Protein AF-A0A7S1B388-F1 (afdb_monomer_lite)

Foldseek 3Di:
DVVVVVVVVVVVCVVVVPDDDDDDDDDDDDDDDDDDDDDDDDDDDDDDDDDDDDDDDDDDDDDDDDDDDDDDDDDDDDPDDPPPDDDDDDDDDDDDDDDDDDPPPPDPVVPPDPDPPPPAFAFQADPVLVVVCVVVAWDDAPRFKIWHQDPQLVCVQLVNDGPVCCVVPVDDSLLEIEMANHQEAQWLFPPQPCSPRGHYDPADRHDADDLLRRVVVSLVVQLVVLVVCPPPPRGDPVSSVVSNHRAEYENPRHHARLRRPCSQVNQVSCVVSNHAYEHEGCQQCLVSLLVHDDGQEYEHEDAALDDVLCCQGTVGNDPCRRVSNVSSVVSQVVDPHHYDHHYDDDPPRHPPCPVSNVVD

InterPro domains:
  IPR007197 Radical SAM [PF04055] (181-358)
  IPR007197 Radical SAM [PS51918] (169-360)
  IPR007197 Radical SAM [SFLDS00029] (119-360)
  IPR013785 Aldolase-type TIM barrel [G3DSA:3.20.20.70] (111-360)
  IPR034556 S-adenosyl-L-methionine-dependent tRNA 4-demethylwyosine synthase [PTHR13930] (71-360)
  IPR034556 S-adenosyl-L-methionine-dependent tRNA 4-demethylwyosine synthase [SFLDF00284] (119-360)
  IPR058240 Radical SAM superfamily [SSF102114] (181-359)

Sequence (360 aa):
FERWAKQLDWGIKKAWGMKRDKKQGAVPKADATENVPKSEGCACAEKKKDAVSDNVGCCQNDDDDDAGEGCPPPPEDDDDYPSDVDSGSDSEDEDEDESKADPDVADLEDLARPRPESSAPKEMIPPRQSVQLRKEGYRLIGSHSAVKLCRWTKHQLRGRGGCYKHTHYGITSYQCMEMTPSLACANKCVFCWRHHKNPVAKTWKWKTDPPAEIIQQSVDLHVNMIKETKGIPGIRPDRWKEAHTVRHCALSLVGEPIMYPRINELLTELHTRRISTFLVTNGQHPDAIADLVPVTQLYVSVDAPNEKDLEAVDRPLFDDAWDRLRRSLRLLRDRDQRTVARLTVVKGWNADDMPGYADL

Radius of gyration: 30.76 Å; chains: 1; bounding box: 102×66×74 Å

pLDDT: mean 75.91, std 28.8, range [23.88, 98.81]

Secondary structure (DSSP, 8-state):
-HHHHHHHHHHHHHHTTPPP-----PPP----------------------------------------PPPPPPPP--------------------------TT---TTGGGS------SPPPSS-HHHHHHHHHTT-EEETTTEEEE--HHHHHHHTTS---HHHHHH---GGGEEEEES---BSB--TT-TTTTTS-B-SS--S----HHHHHHHHHHHHHHHHHTTTT-TT--HHHHHHTTS--EEEE-SSS-GGGSTTHHHHHHHHHHTT-EEEEEE-S--HHHHHHPPP-SEEEEE---SSHHHHHHHH-BS-TTHHHHHHHHHHHHHT-SSEEEEE----TTTTSS-HHHHHH-

Structure (mmCIF, N/CA/C/O backbone):
data_AF-A0A7S1B388-F1
#
_entry.id   AF-A0A7S1B388-F1
#
loop_
_atom_site.group_PDB
_atom_site.id
_atom_site.type_symbol
_atom_site.label_atom_id
_atom_site.label_alt_id
_atom_site.label_comp_id
_atom_site.label_asym_id
_atom_site.label_entity_id
_atom_site.label_seq_id
_atom_site.pdbx_PDB_ins_code
_atom_site.Cartn_x
_atom_site.Cartn_y
_atom_site.Cartn_z
_atom_site.occupancy
_atom_site.B_iso_or_equiv
_atom_site.auth_seq_id
_atom_site.auth_comp_id
_atom_site.auth_asym_id
_atom_site.auth_atom_id
_atom_site.pdbx_PDB_model_num
ATOM 1 N N . PHE A 1 1 ? -14.207 -13.655 -22.672 1.00 44.19 1 PHE A N 1
ATOM 2 C CA . PHE A 1 1 ? -13.256 -12.725 -23.305 1.00 44.19 1 PHE A CA 1
ATOM 3 C C . PHE A 1 1 ? -13.964 -11.662 -24.149 1.00 44.19 1 PHE A C 1
ATOM 5 O O . PHE A 1 1 ? -13.986 -10.513 -23.732 1.00 44.19 1 PHE A O 1
ATOM 12 N N . GLU A 1 2 ? -14.675 -12.018 -25.228 1.00 35.53 2 GLU A N 1
ATOM 13 C CA . GLU A 1 2 ? -15.391 -11.029 -26.067 1.00 35.53 2 GLU A CA 1
ATOM 14 C C . GLU A 1 2 ? -16.355 -10.109 -25.306 1.00 35.53 2 GLU A C 1
ATOM 16 O O . GLU A 1 2 ? -16.497 -8.936 -25.631 1.00 35.53 2 GLU A O 1
ATOM 21 N N . ARG A 1 3 ? -17.031 -10.636 -24.281 1.00 34.16 3 ARG A N 1
ATOM 22 C CA . ARG A 1 3 ? -17.988 -9.874 -23.469 1.00 34.16 3 ARG A CA 1
ATOM 23 C C . ARG A 1 3 ? -17.310 -8.783 -22.624 1.00 34.16 3 ARG A C 1
ATOM 25 O O . ARG A 1 3 ? -17.892 -7.722 -22.441 1.00 34.16 3 ARG A O 1
ATOM 32 N N . TRP A 1 4 ? -16.076 -9.035 -22.184 1.00 46.38 4 TRP A N 1
ATOM 33 C CA . TRP A 1 4 ? -15.244 -8.090 -21.431 1.00 46.38 4 TRP A CA 1
ATOM 34 C C . TRP A 1 4 ? -14.663 -7.013 -22.350 1.00 46.38 4 TRP A C 1
ATOM 36 O O . TRP A 1 4 ? -14.803 -5.830 -22.060 1.00 46.38 4 TRP A O 1
ATOM 46 N N . ALA A 1 5 ? -14.130 -7.412 -23.509 1.00 48.06 5 ALA A N 1
ATOM 47 C CA . ALA A 1 5 ? -13.656 -6.479 -24.533 1.00 48.06 5 ALA A CA 1
ATOM 48 C C . ALA A 1 5 ? -14.777 -5.533 -25.007 1.00 48.06 5 ALA A C 1
ATOM 50 O O . ALA A 1 5 ? -14.571 -4.328 -25.114 1.00 48.06 5 ALA A O 1
ATOM 51 N N . LYS A 1 6 ? -15.999 -6.056 -25.192 1.00 46.81 6 LYS A N 1
ATOM 52 C CA . LYS A 1 6 ? -17.190 -5.262 -25.545 1.00 46.81 6 LYS A CA 1
ATOM 53 C C . LYS A 1 6 ? -17.615 -4.294 -24.430 1.00 46.81 6 LYS A C 1
ATOM 55 O O . LYS A 1 6 ? -18.095 -3.208 -24.736 1.00 46.81 6 LYS A O 1
ATOM 60 N N . GLN A 1 7 ? -17.441 -4.655 -23.155 1.00 49.69 7 GLN A N 1
ATOM 61 C CA . GLN A 1 7 ? -17.729 -3.761 -22.022 1.00 49.69 7 GLN A CA 1
ATOM 62 C C . GLN A 1 7 ? -16.679 -2.658 -21.858 1.00 49.69 7 GLN A C 1
ATOM 64 O O . GLN A 1 7 ? -17.053 -1.522 -21.572 1.00 49.69 7 GLN A O 1
ATOM 69 N N . LEU A 1 8 ? -15.398 -2.966 -22.083 1.00 52.44 8 LEU A N 1
ATOM 70 C CA . LEU A 1 8 ? -14.315 -1.980 -22.065 1.00 52.44 8 LEU A CA 1
ATOM 71 C C . LEU A 1 8 ? -14.464 -0.976 -23.217 1.00 52.44 8 LEU A C 1
ATOM 73 O O . LEU A 1 8 ? -14.469 0.229 -22.985 1.00 52.44 8 LEU A O 1
ATOM 77 N N . ASP A 1 9 ? -14.687 -1.472 -24.437 1.00 56.00 9 ASP A N 1
ATOM 78 C CA . ASP A 1 9 ? -14.921 -0.649 -25.629 1.00 56.00 9 ASP A CA 1
ATOM 79 C C . ASP A 1 9 ? -16.173 0.234 -25.476 1.00 56.00 9 ASP A C 1
ATOM 81 O O . ASP A 1 9 ? -16.158 1.418 -25.815 1.00 56.00 9 ASP A O 1
ATOM 85 N N . TRP A 1 10 ? -17.247 -0.301 -24.882 1.00 57.50 10 TRP A N 1
ATOM 86 C CA . TRP A 1 10 ? -18.443 0.480 -24.559 1.00 57.50 10 TRP A CA 1
ATOM 87 C C . TRP A 1 10 ? -18.173 1.564 -23.508 1.00 57.50 10 TRP A C 1
ATOM 89 O O . TRP A 1 10 ? -18.609 2.703 -23.683 1.00 57.50 10 TRP A O 1
ATOM 99 N N . GLY A 1 11 ? -17.437 1.236 -22.441 1.00 57.38 11 GLY A N 1
ATOM 100 C CA . GLY A 1 11 ? -17.058 2.192 -21.399 1.00 57.38 11 GLY A CA 1
ATOM 101 C C . GLY A 1 11 ? -16.213 3.344 -21.947 1.00 57.38 11 GLY A C 1
ATOM 102 O O . GLY A 1 11 ? -16.481 4.504 -21.635 1.00 57.38 11 GLY A O 1
ATOM 103 N N . ILE A 1 12 ? -15.265 3.035 -22.836 1.00 63.78 12 ILE A N 1
ATOM 104 C CA . ILE A 1 12 ? -14.405 4.017 -23.506 1.00 63.78 12 ILE A CA 1
ATOM 105 C C . ILE A 1 12 ? -15.229 4.891 -24.459 1.00 63.78 12 ILE A C 1
ATOM 107 O O . ILE A 1 12 ? -15.214 6.112 -24.340 1.00 63.78 12 ILE A O 1
ATOM 111 N N . LYS A 1 13 ? -16.034 4.309 -25.353 1.00 64.38 13 LYS A N 1
ATOM 112 C CA . LYS A 1 13 ? -16.846 5.094 -26.306 1.00 64.38 13 LYS A CA 1
ATOM 113 C C . LYS A 1 13 ? -17.841 6.025 -25.613 1.00 64.38 13 LYS A C 1
ATOM 115 O O . LYS A 1 13 ? -18.072 7.136 -26.088 1.00 64.38 13 LYS A O 1
ATOM 120 N N . LYS A 1 14 ? -18.392 5.597 -24.472 1.00 62.25 14 LYS A N 1
ATOM 121 C CA . LYS A 1 14 ? -19.306 6.404 -23.655 1.00 62.25 14 LYS A CA 1
ATOM 122 C C . LYS A 1 14 ? -18.585 7.546 -22.933 1.00 62.25 14 LYS A C 1
ATOM 124 O O . LYS A 1 14 ? -19.110 8.653 -22.913 1.00 62.25 14 LYS A O 1
ATOM 129 N N . ALA A 1 15 ? -17.389 7.304 -22.393 1.00 53.06 15 ALA A N 1
ATOM 130 C CA . ALA A 1 15 ? -16.583 8.335 -21.735 1.00 53.06 15 ALA A CA 1
ATOM 131 C C . ALA A 1 15 ? -16.064 9.413 -22.709 1.00 53.06 15 ALA A C 1
ATOM 133 O O . ALA A 1 15 ? -15.799 10.534 -22.290 1.00 53.06 15 ALA A O 1
ATOM 134 N N . TRP A 1 16 ? -15.960 9.093 -24.003 1.00 58.00 16 TRP A N 1
ATOM 135 C CA . TRP A 1 16 ? -15.422 9.988 -25.036 1.00 58.00 16 TRP A CA 1
ATOM 136 C C . TRP A 1 16 ? -16.487 10.542 -26.002 1.00 58.00 16 TRP A C 1
ATOM 138 O O . TRP A 1 16 ? -16.145 11.157 -27.009 1.00 58.00 16 TRP A O 1
ATOM 148 N N . GLY A 1 17 ? -17.781 10.336 -25.724 1.00 46.59 17 GLY A N 1
ATOM 149 C CA . GLY A 1 17 ? -18.881 10.929 -26.501 1.00 46.59 17 GLY A CA 1
ATOM 150 C C . GLY A 1 17 ? -18.980 10.471 -27.965 1.00 46.59 17 GLY A C 1
ATOM 151 O O . GLY A 1 17 ? -19.616 11.143 -28.778 1.00 46.59 17 GLY A O 1
ATOM 152 N N . MET A 1 18 ? -18.370 9.340 -28.332 1.00 48.97 18 MET A N 1
ATOM 153 C CA . MET A 1 18 ? -18.325 8.877 -29.723 1.00 48.97 18 MET A CA 1
ATOM 154 C C . MET A 1 18 ? -19.624 8.141 -30.095 1.00 48.97 18 MET A C 1
ATOM 156 O O . MET A 1 18 ? -19.954 7.098 -29.524 1.00 48.97 18 MET A O 1
ATOM 160 N N . LYS A 1 19 ? -20.381 8.675 -31.067 1.00 44.72 19 LYS A N 1
ATOM 161 C CA . LYS A 1 19 ? -21.580 8.017 -31.617 1.00 44.72 19 LYS A CA 1
ATOM 162 C C . LYS A 1 19 ? -21.193 6.833 -32.508 1.00 44.72 19 LYS A C 1
ATOM 164 O O . LYS A 1 19 ? -20.190 6.848 -33.209 1.00 44.72 19 LYS A O 1
ATOM 169 N N . ARG A 1 20 ? -22.018 5.790 -32.451 1.00 39.38 20 ARG A N 1
ATOM 170 C CA . ARG A 1 20 ? -21.809 4.496 -33.107 1.00 39.38 20 ARG A CA 1
ATOM 171 C C . ARG A 1 20 ? -22.118 4.594 -34.607 1.00 39.38 20 ARG A C 1
ATOM 173 O O . ARG A 1 20 ? -23.273 4.815 -34.962 1.00 39.38 20 ARG A O 1
ATOM 180 N N . ASP A 1 21 ? -21.130 4.358 -35.467 1.00 39.56 21 ASP A N 1
ATOM 181 C CA . ASP A 1 21 ? -21.362 4.185 -36.905 1.00 39.56 21 ASP A CA 1
ATOM 182 C C . ASP A 1 21 ? -22.137 2.884 -37.162 1.00 39.56 21 ASP A C 1
ATOM 184 O O . ASP A 1 21 ? -21.675 1.778 -36.871 1.00 39.56 21 ASP A O 1
ATOM 188 N N . LYS A 1 22 ? -23.358 3.010 -37.690 1.00 37.34 22 LYS A N 1
ATOM 189 C CA . LYS A 1 22 ? -24.134 1.890 -38.233 1.00 37.34 22 LYS A CA 1
ATOM 190 C C . LYS A 1 22 ? -23.867 1.807 -39.731 1.00 37.34 22 LYS A C 1
ATOM 192 O O . LYS A 1 22 ? -24.459 2.580 -40.479 1.00 37.34 22 LYS A O 1
ATOM 197 N N . LYS A 1 23 ? -23.064 0.837 -40.179 1.00 34.81 23 LYS A N 1
ATOM 198 C CA . LYS A 1 23 ? -23.205 0.227 -41.514 1.00 34.81 23 LYS A CA 1
ATOM 199 C C . LYS A 1 23 ? -22.420 -1.083 -41.638 1.00 34.81 23 LYS A C 1
ATOM 201 O O . LYS A 1 23 ? -21.365 -1.223 -41.037 1.00 34.81 23 LYS A O 1
ATOM 206 N N . GLN A 1 24 ? -22.951 -1.945 -42.514 1.00 31.08 24 GLN A N 1
ATOM 207 C CA . GLN A 1 24 ? -22.526 -3.297 -42.930 1.00 31.08 24 GLN A CA 1
ATOM 208 C C . GLN A 1 24 ? -23.102 -4.426 -42.055 1.00 31.08 24 GLN A C 1
ATOM 210 O O . GLN A 1 24 ? -22.930 -4.425 -40.846 1.00 31.08 24 GLN A O 1
ATOM 215 N N . GLY A 1 25 ? -23.826 -5.419 -42.569 1.00 28.70 25 GLY A N 1
ATOM 216 C CA . GLY A 1 25 ? -24.257 -5.736 -43.929 1.00 28.70 25 GLY A CA 1
ATOM 217 C C . GLY A 1 25 ? -25.252 -6.899 -43.837 1.00 28.70 25 GLY A C 1
ATOM 218 O O . GLY A 1 25 ? -25.024 -7.851 -43.093 1.00 28.70 25 GLY A O 1
ATOM 219 N N . ALA A 1 26 ? -26.389 -6.781 -44.521 1.00 30.05 26 ALA A N 1
ATOM 220 C CA . ALA A 1 26 ? -27.414 -7.816 -44.579 1.00 30.05 26 ALA A CA 1
ATOM 221 C C . ALA A 1 26 ? -27.030 -8.885 -45.617 1.00 30.05 26 ALA A C 1
ATOM 223 O O . ALA A 1 26 ? -26.606 -8.554 -46.723 1.00 30.05 26 ALA A O 1
ATOM 224 N N . VAL A 1 27 ? -27.199 -10.156 -45.256 1.00 28.39 27 VAL A N 1
ATOM 225 C CA . VAL A 1 27 ? -27.127 -11.315 -46.161 1.00 28.39 27 VAL A CA 1
ATOM 226 C C . VAL A 1 27 ? -28.500 -11.481 -46.828 1.00 28.39 27 VAL A C 1
ATOM 228 O O . VAL A 1 27 ? -29.493 -11.474 -46.097 1.00 28.39 27 VAL A O 1
ATOM 231 N N . PRO A 1 28 ? -28.620 -11.647 -48.160 1.00 29.97 28 PRO A N 1
ATOM 232 C CA . PRO A 1 28 ? -29.919 -11.863 -48.777 1.00 29.97 28 PRO A CA 1
ATOM 233 C C . PRO A 1 28 ? -30.283 -13.353 -48.748 1.00 29.97 28 PRO A C 1
ATOM 235 O O . PRO A 1 28 ? -29.478 -14.211 -49.113 1.00 29.97 28 PRO A O 1
ATOM 238 N N . LYS A 1 29 ? -31.523 -13.661 -48.361 1.00 28.31 29 LYS A N 1
ATOM 239 C CA . LYS A 1 29 ? -32.208 -14.894 -48.764 1.00 28.31 29 LYS A CA 1
ATOM 240 C C . LYS A 1 29 ? -33.360 -14.525 -49.690 1.00 28.31 29 LYS A C 1
ATOM 242 O O . LYS A 1 29 ? -34.118 -13.604 -49.397 1.00 28.31 29 LYS A O 1
ATOM 247 N N . ALA A 1 30 ? -33.431 -15.241 -50.805 1.00 27.89 30 ALA A N 1
ATOM 248 C CA . ALA A 1 30 ? -34.556 -15.257 -51.723 1.00 27.89 30 ALA A CA 1
ATOM 249 C C . ALA A 1 30 ? -35.797 -15.847 -51.034 1.00 27.89 30 ALA A C 1
ATOM 251 O O . ALA A 1 30 ? -35.661 -16.800 -50.272 1.00 27.89 30 ALA A O 1
ATOM 252 N N . ASP A 1 31 ? -36.978 -15.291 -51.295 1.00 27.73 31 ASP A N 1
ATOM 253 C CA . ASP A 1 31 ? -37.973 -15.979 -52.121 1.00 27.73 31 ASP A CA 1
ATOM 254 C C . ASP A 1 31 ? -39.152 -15.065 -52.480 1.00 27.73 31 ASP A C 1
ATOM 256 O O . ASP A 1 31 ? -39.413 -14.043 -51.846 1.00 27.73 31 ASP A O 1
ATOM 260 N N . ALA A 1 32 ? -39.787 -15.440 -53.585 1.00 27.58 32 ALA A N 1
ATOM 261 C CA . ALA A 1 32 ? -40.810 -14.735 -54.340 1.00 27.58 32 ALA A CA 1
ATOM 262 C C . ALA A 1 32 ? -42.139 -14.523 -53.593 1.00 27.58 32 ALA A C 1
ATOM 264 O O . ALA A 1 32 ? -42.561 -15.369 -52.810 1.00 27.58 32 ALA A O 1
ATOM 265 N N . THR A 1 33 ? -42.866 -13.452 -53.931 1.00 28.66 33 THR A N 1
ATOM 266 C CA . THR A 1 33 ? -44.198 -13.516 -54.578 1.00 28.66 33 THR A CA 1
ATOM 267 C C . THR A 1 33 ? -44.776 -12.118 -54.827 1.00 28.66 33 THR A C 1
ATOM 269 O O . THR A 1 33 ? -44.418 -11.136 -54.183 1.00 28.66 33 THR A O 1
ATOM 272 N N . GLU A 1 34 ? -45.597 -12.055 -55.871 1.00 27.70 34 GLU A N 1
ATOM 273 C CA . GLU A 1 34 ? -46.096 -10.885 -56.593 1.00 27.70 34 GLU A CA 1
ATOM 274 C C . GLU A 1 34 ? -47.236 -10.105 -55.898 1.00 27.70 34 GLU A C 1
ATOM 276 O O . GLU A 1 34 ? -47.873 -10.591 -54.968 1.00 27.70 34 GLU A O 1
ATOM 281 N N . ASN A 1 35 ? -47.551 -8.949 -56.514 1.00 28.09 35 ASN A N 1
ATOM 282 C CA . ASN A 1 35 ? -48.827 -8.201 -56.537 1.00 28.09 35 ASN A CA 1
ATOM 283 C C . ASN A 1 35 ? -49.071 -7.052 -55.525 1.00 28.09 35 ASN A C 1
ATOM 285 O O . ASN A 1 35 ? -49.755 -7.198 -54.522 1.00 28.09 35 ASN A O 1
ATOM 289 N N . VAL A 1 36 ? -48.524 -5.861 -55.826 1.00 29.06 36 VAL A N 1
ATOM 290 C CA . VAL A 1 36 ? -49.191 -4.689 -56.477 1.00 29.06 36 VAL A CA 1
ATOM 291 C C . VAL A 1 36 ? -50.735 -4.575 -56.316 1.00 29.06 36 VAL A C 1
ATOM 293 O O . VAL A 1 36 ? -51.421 -5.550 -56.604 1.00 29.06 36 VAL A O 1
ATOM 296 N N . PRO A 1 37 ? -51.345 -3.368 -56.171 1.00 45.31 37 PRO A N 1
ATOM 297 C CA . PRO A 1 37 ? -51.000 -2.175 -55.376 1.00 45.31 37 PRO A CA 1
ATOM 298 C C . PRO A 1 37 ? -52.295 -1.485 -54.822 1.00 45.31 37 PRO A C 1
ATOM 300 O O . PRO A 1 37 ? -53.347 -2.110 -54.744 1.00 45.31 37 PRO A O 1
ATOM 303 N N . LYS A 1 38 ? -52.234 -0.154 -54.628 1.00 27.33 38 LYS A N 1
ATOM 304 C CA . LYS A 1 38 ? -53.322 0.844 -54.455 1.00 27.33 38 LYS A CA 1
ATOM 305 C C . LYS A 1 38 ? -53.659 1.158 -52.994 1.00 27.33 38 LYS A C 1
ATOM 307 O O . LYS A 1 38 ? -53.778 0.262 -52.179 1.00 27.33 38 LYS A O 1
ATOM 312 N N . SER A 1 39 ? -53.842 2.410 -52.597 1.00 27.64 39 SER A N 1
ATOM 313 C CA . SER A 1 39 ? -53.855 3.687 -53.320 1.00 27.64 39 SER A CA 1
ATOM 314 C C . SER A 1 39 ? -54.007 4.802 -52.289 1.00 27.64 39 SER A C 1
ATOM 316 O O . SER A 1 39 ? -54.666 4.581 -51.282 1.00 27.64 39 SER A O 1
ATOM 318 N N . GLU A 1 40 ? -53.469 5.974 -52.642 1.00 29.50 40 GLU A N 1
ATOM 319 C CA . GLU A 1 40 ? -54.044 7.310 -52.393 1.00 29.50 40 GLU A CA 1
ATOM 320 C C . GLU A 1 40 ? -54.204 7.727 -50.922 1.00 29.50 40 GLU A C 1
ATOM 322 O O . GLU A 1 40 ? -54.911 7.118 -50.137 1.00 29.50 40 GLU A O 1
ATOM 327 N N . GLY A 1 41 ? -53.483 8.756 -50.474 1.00 26.11 41 GLY A N 1
ATOM 328 C CA . GLY A 1 41 ? -53.852 10.156 -50.739 1.00 26.11 41 GLY A CA 1
ATOM 329 C C . GLY A 1 41 ? -54.684 10.644 -49.538 1.00 26.11 41 GLY A C 1
ATOM 330 O O . GLY A 1 41 ? -55.423 9.878 -48.951 1.00 26.11 41 GLY A O 1
ATOM 331 N N . CYS A 1 42 ? -54.644 11.869 -49.043 1.00 23.88 42 CYS A N 1
ATOM 332 C CA . CYS A 1 42 ? -54.229 13.134 -49.599 1.00 23.88 42 CYS A CA 1
ATOM 333 C C . CYS A 1 42 ? -54.260 14.139 -48.429 1.00 23.88 42 CYS A C 1
ATOM 335 O O . CYS A 1 42 ? -55.259 14.238 -47.730 1.00 23.88 42 CYS A O 1
ATOM 337 N N . ALA A 1 43 ? -53.149 14.843 -48.240 1.00 25.80 43 ALA A N 1
ATOM 338 C CA . ALA A 1 43 ? -53.064 16.294 -48.081 1.00 25.80 43 ALA A CA 1
ATOM 339 C C . ALA A 1 43 ? -53.902 17.070 -47.032 1.00 25.80 43 ALA A C 1
ATOM 341 O O . ALA A 1 43 ? -55.120 17.168 -47.094 1.00 25.80 43 ALA A O 1
ATOM 342 N N . CYS A 1 44 ? -53.126 17.807 -46.225 1.00 25.50 44 CYS A N 1
ATOM 343 C CA . CYS A 1 44 ? -53.227 19.248 -45.944 1.00 25.50 44 CYS A CA 1
ATOM 344 C C . CYS A 1 44 ? -54.528 19.819 -45.354 1.00 25.50 44 CYS A C 1
ATOM 346 O O . CYS A 1 44 ? -55.531 19.929 -46.045 1.00 25.50 44 CYS A O 1
ATOM 348 N N . ALA A 1 45 ? -54.416 20.453 -44.181 1.00 27.64 45 ALA A N 1
ATOM 349 C CA . ALA A 1 45 ? -54.534 21.916 -44.093 1.00 27.64 45 ALA A CA 1
ATOM 350 C C . ALA A 1 45 ? -54.206 22.440 -42.686 1.00 27.64 45 ALA A C 1
ATOM 352 O O . ALA A 1 45 ? -54.626 21.904 -41.666 1.00 27.64 45 ALA A O 1
ATOM 353 N N . GLU A 1 46 ? -53.456 23.535 -42.681 1.00 27.89 46 GLU A N 1
ATOM 354 C CA . GLU A 1 46 ? -53.094 24.374 -41.546 1.00 27.89 46 GLU A CA 1
ATOM 355 C C . GLU A 1 46 ? -54.292 25.192 -41.026 1.00 27.89 46 GLU A C 1
ATOM 357 O O . GLU A 1 46 ? -55.130 25.621 -41.821 1.00 27.89 46 GLU A O 1
ATOM 362 N N . LYS A 1 47 ? -54.290 25.548 -39.729 1.00 27.81 47 LYS A N 1
ATOM 363 C CA . LYS A 1 47 ? -54.442 26.943 -39.252 1.00 27.81 47 LYS A CA 1
ATOM 364 C C . LYS A 1 47 ? -54.270 27.072 -37.731 1.00 27.81 47 LYS A C 1
ATOM 366 O O . LYS A 1 47 ? -54.779 26.280 -36.950 1.00 27.81 47 LYS A O 1
ATOM 371 N N . LYS A 1 48 ? -53.545 28.128 -37.349 1.00 26.70 48 LYS A N 1
ATOM 372 C CA . LYS A 1 48 ? -53.301 28.649 -35.991 1.00 26.70 48 LYS A CA 1
ATOM 373 C C . LYS A 1 48 ? -54.577 29.227 -35.350 1.00 26.70 48 LYS A C 1
ATOM 375 O O . LYS A 1 48 ? -55.304 29.909 -36.070 1.00 26.70 48 LYS A O 1
ATOM 380 N N . LYS A 1 49 ? -54.719 29.138 -34.014 1.00 25.48 49 LYS A N 1
ATOM 381 C CA . LYS A 1 49 ? -54.604 30.258 -33.035 1.00 25.48 49 LYS A CA 1
ATOM 382 C C . LYS A 1 49 ? -55.300 29.987 -31.677 1.00 25.48 49 LYS A C 1
ATOM 384 O O . LYS A 1 49 ? -56.381 29.423 -31.642 1.00 25.48 49 LYS A O 1
ATOM 389 N N . ASP A 1 50 ? -54.648 30.515 -30.634 1.00 25.70 50 ASP A N 1
ATOM 390 C CA . ASP A 1 50 ? -55.142 31.085 -29.361 1.00 25.70 50 ASP A CA 1
ATOM 391 C C . ASP A 1 50 ? -55.671 30.195 -28.201 1.00 25.70 50 ASP A C 1
ATOM 393 O O . ASP A 1 50 ? -56.784 29.694 -28.203 1.00 25.70 50 ASP A O 1
ATOM 397 N N . ALA A 1 51 ? -54.797 30.067 -27.190 1.00 27.30 51 ALA A N 1
ATOM 398 C CA . ALA A 1 51 ? -54.913 30.349 -25.745 1.00 27.30 51 ALA A CA 1
ATOM 399 C C . ALA A 1 51 ? -56.208 30.133 -24.905 1.00 27.30 51 ALA A C 1
ATOM 401 O O . ALA A 1 51 ? -57.292 30.584 -25.253 1.00 27.30 51 ALA A O 1
ATOM 402 N N . VAL A 1 52 ? -55.934 29.689 -23.659 1.00 28.77 52 VAL A N 1
ATOM 403 C CA . VAL A 1 52 ? -56.602 29.930 -22.347 1.00 28.77 52 VAL A CA 1
ATOM 404 C C . VAL A 1 52 ? -57.345 28.743 -21.685 1.00 28.77 52 VAL A C 1
ATOM 406 O O . VAL A 1 52 ? -58.433 28.360 -22.087 1.00 28.77 52 VAL A O 1
ATOM 409 N N . SER A 1 53 ? -56.668 28.233 -20.644 1.00 26.31 53 SER A N 1
ATOM 410 C CA . SER A 1 53 ? -57.052 27.804 -19.277 1.00 26.31 53 SER A CA 1
ATOM 411 C C . SER A 1 53 ? -58.211 26.838 -18.931 1.00 26.31 53 SER A C 1
ATOM 413 O O . SER A 1 53 ? -59.319 26.888 -19.447 1.00 26.31 53 SER A O 1
ATOM 415 N N . ASP A 1 54 ? -57.874 26.034 -17.908 1.00 27.27 54 ASP A N 1
ATOM 416 C CA . ASP A 1 54 ? -58.681 25.450 -16.821 1.00 27.27 54 ASP A CA 1
ATOM 417 C C . ASP A 1 54 ? -59.536 24.184 -17.042 1.00 27.27 54 ASP A C 1
ATOM 419 O O . ASP A 1 54 ? -60.728 24.210 -17.317 1.00 27.27 54 ASP A O 1
ATOM 423 N N . ASN A 1 55 ? -58.870 23.047 -16.801 1.00 25.59 55 ASN A N 1
ATOM 424 C CA . ASN A 1 55 ? -59.135 22.076 -15.723 1.00 25.59 55 ASN A CA 1
ATOM 425 C C . ASN A 1 55 ? -60.604 21.748 -15.357 1.00 25.59 55 ASN A C 1
ATOM 427 O O . ASN A 1 55 ? -61.251 22.550 -14.699 1.00 25.59 55 ASN A O 1
ATOM 431 N N . VAL A 1 56 ? -61.062 20.524 -15.668 1.00 28.80 56 VAL A N 1
ATOM 432 C CA . VAL A 1 56 ? -61.644 19.490 -14.763 1.00 28.80 56 VAL A CA 1
ATOM 433 C C . VAL A 1 56 ? -61.928 18.238 -15.618 1.00 28.80 56 VAL A C 1
ATOM 435 O O . VAL A 1 56 ? -62.497 18.336 -16.702 1.00 28.80 56 VAL A O 1
ATOM 438 N N . GLY A 1 57 ? -61.473 17.065 -15.161 1.00 24.20 57 GLY A N 1
ATOM 439 C CA . GLY A 1 57 ? -61.359 15.848 -15.976 1.00 24.20 57 GLY A CA 1
ATOM 440 C C . GLY A 1 57 ? -62.482 14.809 -15.888 1.00 24.20 57 GLY A C 1
ATOM 441 O O . GLY A 1 57 ? -63.505 15.017 -15.248 1.00 24.20 57 GLY A O 1
ATOM 442 N N . CYS A 1 58 ? -62.236 13.657 -16.519 1.00 26.95 58 CYS A N 1
ATOM 443 C CA . CYS A 1 58 ? -62.673 12.325 -16.085 1.00 26.95 58 CYS A CA 1
ATOM 444 C C . CYS A 1 58 ? -61.995 11.240 -16.936 1.00 26.95 58 CYS A C 1
ATOM 446 O O . CYS A 1 58 ? -61.865 11.369 -18.149 1.00 26.95 58 CYS A O 1
A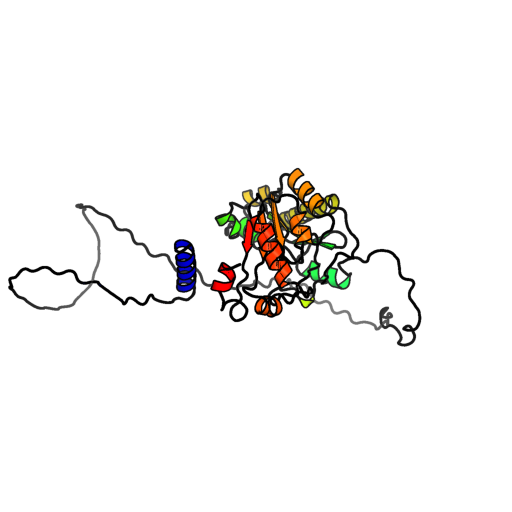TOM 448 N N . CYS A 1 59 ? -61.555 10.191 -16.250 1.00 24.61 59 CYS A N 1
ATOM 449 C CA . CYS A 1 59 ? -60.805 9.034 -16.725 1.00 24.61 59 CYS A CA 1
ATOM 450 C C . CYS A 1 59 ? -61.665 8.068 -17.552 1.00 24.61 59 CYS A C 1
ATOM 452 O O . CYS A 1 59 ? -62.775 7.774 -17.116 1.00 24.61 59 CYS A O 1
ATOM 454 N N . GLN A 1 60 ? -61.109 7.472 -18.616 1.00 28.14 60 GLN A N 1
ATOM 455 C CA . GLN A 1 60 ? -61.345 6.069 -18.997 1.00 28.14 60 GLN A CA 1
ATOM 456 C C . GLN A 1 60 ? -60.046 5.470 -19.566 1.00 28.14 60 GLN A C 1
ATOM 458 O O . GLN A 1 60 ? -59.330 6.136 -20.309 1.00 28.14 60 GLN A O 1
ATOM 463 N N . ASN A 1 61 ? -59.742 4.257 -19.104 1.00 28.64 61 ASN A N 1
ATOM 464 C CA . ASN A 1 61 ? -58.500 3.498 -19.271 1.00 28.64 61 ASN A CA 1
ATOM 465 C C . ASN A 1 61 ? -58.383 2.854 -20.660 1.00 28.64 61 ASN A C 1
ATOM 467 O O . ASN A 1 61 ? -59.412 2.548 -21.250 1.00 28.64 61 ASN A O 1
ATOM 471 N N . ASP A 1 62 ? -57.147 2.594 -21.097 1.00 27.83 62 ASP A N 1
ATOM 472 C CA . ASP A 1 62 ? -56.677 1.283 -21.581 1.00 27.83 62 ASP A CA 1
ATOM 473 C C . ASP A 1 62 ? -55.127 1.257 -21.538 1.00 27.83 62 ASP A C 1
ATOM 475 O O . ASP A 1 62 ? -54.477 2.301 -21.630 1.00 27.83 62 ASP A O 1
ATOM 479 N N . ASP A 1 63 ? -54.585 0.067 -21.282 1.00 28.31 63 ASP A N 1
ATOM 480 C CA . ASP A 1 63 ? -53.270 -0.266 -20.714 1.00 28.31 63 ASP A CA 1
ATOM 481 C C . ASP A 1 63 ? -52.033 -0.186 -21.657 1.00 28.31 63 ASP A C 1
ATOM 483 O O . ASP A 1 63 ? -52.155 -0.046 -22.873 1.00 28.31 63 ASP A O 1
ATOM 487 N N . ASP A 1 64 ? -50.855 -0.360 -21.024 1.00 29.56 64 ASP A N 1
ATOM 488 C CA . ASP A 1 64 ? -49.540 -0.837 -21.523 1.00 29.56 64 ASP A CA 1
ATOM 489 C C . ASP A 1 64 ? -48.359 0.165 -21.691 1.00 29.56 64 ASP A C 1
ATOM 491 O O . ASP A 1 64 ? -48.159 0.809 -22.719 1.00 29.56 64 ASP A O 1
ATOM 495 N N . ASP A 1 65 ? -47.539 0.222 -20.627 1.00 28.95 65 ASP A N 1
ATOM 496 C CA . ASP A 1 65 ? -46.063 0.113 -20.558 1.00 28.95 65 ASP A CA 1
ATOM 497 C C . ASP A 1 65 ? -45.150 0.738 -21.649 1.00 28.95 65 ASP A C 1
ATOM 499 O O . ASP A 1 65 ? -44.928 0.137 -22.696 1.00 28.95 65 ASP A O 1
ATOM 503 N N . ASP A 1 66 ? -44.450 1.842 -21.315 1.00 30.42 66 ASP A N 1
ATOM 504 C CA . ASP A 1 66 ? -42.971 1.978 -21.426 1.00 30.42 66 ASP A CA 1
ATOM 505 C C . ASP A 1 66 ? -42.485 3.291 -20.762 1.00 30.42 66 ASP A C 1
ATOM 507 O O . ASP A 1 66 ? -42.617 4.393 -21.302 1.00 30.42 66 ASP A O 1
ATOM 511 N N . ALA A 1 67 ? -41.926 3.188 -19.554 1.00 29.22 67 ALA A N 1
ATOM 512 C CA . ALA A 1 67 ? -41.346 4.307 -18.813 1.00 29.22 67 ALA A CA 1
ATOM 513 C C . ALA A 1 67 ? -39.850 4.454 -19.140 1.00 29.22 67 ALA A C 1
ATOM 515 O O . ALA A 1 67 ? -39.000 3.751 -18.592 1.00 29.22 67 ALA A O 1
ATOM 516 N N . GLY A 1 68 ? -39.522 5.414 -20.006 1.00 27.89 68 GLY A N 1
ATOM 517 C CA . GLY A 1 68 ? -38.155 5.839 -20.310 1.00 27.89 68 GLY A CA 1
ATOM 518 C C . GLY A 1 68 ? -37.861 7.253 -19.809 1.00 27.89 68 GLY A C 1
ATOM 519 O O . GLY A 1 68 ? -37.665 8.158 -20.617 1.00 27.89 68 GLY A O 1
ATOM 520 N N . GLU A 1 69 ? -37.827 7.471 -18.492 1.00 32.56 69 GLU A N 1
ATOM 521 C CA . GLU A 1 69 ? -37.370 8.749 -17.926 1.00 32.56 69 GLU A CA 1
ATOM 522 C C . GLU A 1 69 ? -35.838 8.855 -17.994 1.00 32.56 69 GLU A C 1
ATOM 524 O O . GLU A 1 69 ? -35.090 8.056 -17.425 1.00 32.56 69 GLU A O 1
ATOM 529 N N . GLY A 1 70 ? -35.365 9.851 -18.745 1.00 29.41 70 GLY A N 1
ATOM 530 C CA . GLY A 1 70 ? -33.951 10.152 -18.931 1.00 29.41 70 GLY A CA 1
ATOM 531 C C . GLY A 1 70 ? -33.278 10.636 -17.646 1.00 29.41 70 GLY A C 1
ATOM 532 O O . GLY A 1 70 ? -33.801 11.486 -16.930 1.00 29.41 70 GLY A O 1
ATOM 533 N N . CYS A 1 71 ? -32.076 10.119 -17.377 1.00 31.25 71 CYS A N 1
ATOM 534 C CA . CYS A 1 71 ? -31.219 10.614 -16.303 1.00 31.25 71 CYS A CA 1
ATOM 535 C C . CYS A 1 71 ? -30.897 12.109 -16.490 1.00 31.25 71 CYS A C 1
ATOM 537 O O . CYS A 1 71 ? -30.479 12.495 -17.587 1.00 31.25 71 CYS A O 1
ATOM 539 N N . PRO A 1 72 ? -30.978 12.933 -15.430 1.00 37.66 72 PRO A N 1
ATOM 540 C CA . PRO A 1 72 ? -30.422 14.278 -15.463 1.00 37.66 72 PRO A CA 1
ATOM 541 C C . PRO A 1 72 ? -28.882 14.231 -15.559 1.00 37.66 72 PRO A C 1
ATOM 543 O O . PRO A 1 72 ? -28.263 13.263 -15.098 1.00 37.66 72 PRO A O 1
ATOM 546 N N . PRO A 1 73 ? -28.252 15.249 -16.175 1.00 39.28 73 PRO A N 1
ATOM 547 C CA . PRO A 1 73 ? -26.799 15.330 -16.299 1.00 39.28 73 PRO A CA 1
ATOM 548 C C . PRO A 1 73 ? -26.113 15.432 -14.923 1.00 39.28 73 PRO A C 1
ATOM 550 O O . PRO A 1 73 ? -26.740 15.862 -13.951 1.00 39.28 73 PRO A O 1
ATOM 553 N N . PRO A 1 74 ? -24.833 15.023 -14.815 1.00 38.81 74 PRO A N 1
ATOM 554 C CA . PRO A 1 74 ? -24.072 15.170 -13.579 1.00 38.81 74 PRO A CA 1
ATOM 555 C C . PRO A 1 74 ? -23.929 16.658 -13.214 1.00 38.81 74 PRO A C 1
ATOM 557 O O . PRO A 1 74 ? -23.784 17.478 -14.122 1.00 38.81 74 PRO A O 1
ATOM 560 N N . PRO A 1 75 ? -23.968 17.015 -11.917 1.00 38.72 75 PRO A N 1
ATOM 561 C CA . PRO A 1 75 ? -23.725 18.386 -11.492 1.00 38.72 75 PRO A CA 1
ATOM 562 C C . PRO A 1 75 ? -22.292 18.797 -11.841 1.00 38.72 75 PRO A C 1
ATOM 564 O O . PRO A 1 75 ? -21.362 17.999 -11.706 1.00 38.72 75 PRO A O 1
ATOM 567 N N . GLU A 1 76 ? -22.161 20.033 -12.312 1.00 34.50 76 GLU A N 1
ATOM 568 C CA . GLU A 1 76 ? -20.896 20.695 -12.610 1.00 34.50 76 GLU A CA 1
ATOM 569 C C . GLU A 1 76 ? -20.048 20.804 -11.329 1.00 34.50 76 GLU A C 1
ATOM 571 O O . GLU A 1 76 ? -20.569 21.015 -10.230 1.00 34.50 76 GLU A O 1
ATOM 576 N N . ASP A 1 77 ? -18.741 20.569 -11.469 1.00 34.22 77 ASP A N 1
ATOM 577 C CA . ASP A 1 77 ? -17.756 20.702 -10.397 1.00 34.22 77 ASP A CA 1
ATOM 578 C C . ASP A 1 77 ? -17.571 22.194 -10.063 1.00 34.22 77 ASP A C 1
ATOM 580 O O . ASP A 1 77 ? -16.749 22.879 -10.669 1.00 34.22 77 ASP A O 1
ATOM 584 N N . ASP A 1 78 ? -18.326 22.694 -9.085 1.00 31.94 78 ASP A N 1
ATOM 585 C CA . ASP A 1 78 ? -18.018 23.960 -8.420 1.00 31.94 78 ASP A CA 1
ATOM 586 C C . ASP A 1 78 ? -16.902 23.724 -7.388 1.00 31.94 78 ASP A C 1
ATOM 588 O O . ASP A 1 78 ? -17.129 23.298 -6.248 1.00 31.94 78 ASP A O 1
ATOM 592 N N . ASP A 1 79 ? -15.666 23.990 -7.811 1.00 36.22 79 ASP A N 1
ATOM 593 C CA . ASP A 1 79 ? -14.517 24.206 -6.934 1.00 36.22 79 ASP A CA 1
ATOM 594 C C . ASP A 1 79 ? -14.700 25.532 -6.174 1.00 36.22 79 ASP A C 1
ATOM 596 O O . ASP A 1 79 ? -14.104 26.551 -6.517 1.00 36.22 79 ASP A O 1
ATOM 600 N N . ASP A 1 80 ? -15.526 25.522 -5.125 1.00 30.23 80 ASP A N 1
ATOM 601 C CA . ASP A 1 80 ? -15.639 26.648 -4.196 1.00 30.23 80 ASP A CA 1
ATOM 602 C C . ASP A 1 80 ? -14.871 26.338 -2.902 1.00 30.23 80 ASP A C 1
ATOM 604 O O . ASP A 1 80 ? -15.193 25.422 -2.133 1.00 30.23 80 ASP A O 1
ATOM 608 N N . TYR A 1 81 ? -13.781 27.074 -2.707 1.00 35.06 81 TYR A N 1
ATOM 609 C CA . TYR A 1 81 ? -12.884 27.008 -1.559 1.00 35.06 81 TYR A CA 1
ATOM 610 C C . TYR A 1 81 ? -13.246 28.189 -0.643 1.00 35.06 81 TYR A C 1
ATOM 612 O O . TYR A 1 81 ? -12.875 29.317 -0.966 1.00 35.06 81 TYR A O 1
ATOM 620 N N . PRO A 1 82 ? -13.910 28.003 0.514 1.00 34.44 82 PRO A N 1
ATOM 621 C CA . PRO A 1 82 ? -13.974 29.071 1.500 1.00 34.44 82 PRO A CA 1
ATOM 622 C C . PRO A 1 82 ? -12.589 29.199 2.135 1.00 34.44 82 PRO A C 1
ATOM 624 O O . PRO A 1 82 ? -12.137 28.331 2.888 1.00 34.44 82 PRO A O 1
ATOM 627 N N . SER A 1 83 ? -11.880 30.263 1.771 1.00 37.38 83 SER A N 1
ATOM 628 C CA . SER A 1 83 ? -10.682 30.725 2.458 1.00 37.38 83 SER A CA 1
ATOM 629 C C . SER A 1 83 ? -11.087 31.384 3.778 1.00 37.38 83 SER A C 1
ATOM 631 O O . SER A 1 83 ? -11.220 32.603 3.849 1.00 37.38 83 SER A O 1
ATOM 633 N N . ASP A 1 84 ? -11.273 30.587 4.826 1.00 33.34 84 ASP A N 1
ATOM 634 C CA . ASP A 1 84 ? -11.356 31.113 6.190 1.00 33.34 84 ASP A CA 1
ATOM 635 C C . ASP A 1 84 ? -9.933 31.423 6.678 1.00 33.34 84 ASP A C 1
ATOM 637 O O . ASP A 1 84 ? -9.264 30.610 7.321 1.00 33.34 84 ASP A O 1
ATOM 641 N N . VAL A 1 85 ? -9.443 32.603 6.290 1.00 34.66 85 VAL A N 1
ATOM 642 C CA . VAL A 1 85 ? -8.320 33.280 6.942 1.00 34.66 85 VAL A CA 1
ATOM 643 C C . VAL A 1 85 ? -8.885 34.064 8.122 1.00 34.66 85 VAL A C 1
ATOM 645 O O . VAL A 1 85 ? -9.564 35.073 7.950 1.00 34.66 85 VAL A O 1
ATOM 648 N N . ASP A 1 86 ? -8.647 33.560 9.328 1.00 29.94 86 ASP A N 1
ATOM 649 C CA . ASP A 1 86 ? -8.930 34.296 10.556 1.00 29.94 86 ASP A CA 1
ATOM 650 C C . ASP A 1 86 ? -7.937 35.461 10.669 1.00 29.94 86 ASP A C 1
ATOM 652 O O . ASP A 1 86 ? -6.718 35.271 10.699 1.00 29.94 86 ASP A O 1
ATOM 656 N N . SER A 1 87 ? -8.487 36.672 10.643 1.00 35.59 87 SER A N 1
ATOM 657 C CA . SER A 1 87 ? -7.774 37.941 10.679 1.00 35.59 87 SER A CA 1
ATOM 658 C C . SER A 1 87 ? -7.629 38.370 12.137 1.00 35.59 87 SER A C 1
ATOM 660 O O . SER A 1 87 ? -8.523 39.000 12.700 1.00 35.59 87 SER A O 1
ATOM 662 N N . GLY A 1 88 ? -6.499 38.026 12.753 1.00 29.73 88 GLY A N 1
ATOM 663 C CA . GLY A 1 88 ? -6.121 38.461 14.096 1.00 29.73 88 GLY A CA 1
ATOM 664 C C . GLY A 1 88 ? -5.021 39.523 14.062 1.00 29.73 88 GLY A C 1
ATOM 665 O O . GLY A 1 88 ? -3.858 39.168 13.948 1.00 29.73 88 GLY A O 1
ATOM 666 N N . SER A 1 89 ? -5.444 40.789 14.150 1.00 30.50 89 SER A N 1
ATOM 667 C CA . SER A 1 89 ? -4.759 42.004 14.639 1.00 30.50 89 SER A CA 1
ATOM 668 C C . SER A 1 89 ? -3.229 42.114 14.532 1.00 30.50 89 SER A C 1
ATOM 670 O O . SER A 1 89 ? -2.498 41.484 15.292 1.00 30.50 89 SER A O 1
ATOM 672 N N . ASP A 1 90 ? -2.789 43.070 13.707 1.00 31.09 90 ASP A N 1
ATOM 673 C CA . ASP A 1 90 ? -1.493 43.750 13.805 1.00 31.09 90 ASP A CA 1
ATOM 674 C C . ASP A 1 90 ? -1.288 44.356 15.202 1.00 31.09 90 ASP A C 1
ATOM 676 O O . ASP A 1 90 ? -2.158 45.057 15.730 1.00 31.09 90 ASP A O 1
ATOM 680 N N . SER A 1 91 ? -0.104 44.126 15.759 1.00 31.36 91 SER A N 1
ATOM 681 C CA . SER A 1 91 ? 0.559 45.042 16.682 1.00 31.36 91 SER A CA 1
ATOM 682 C C . SER A 1 91 ? 2.019 45.118 16.248 1.00 31.36 91 SER A C 1
ATOM 684 O O . SER A 1 91 ? 2.738 44.120 16.305 1.00 31.36 91 SER A O 1
ATOM 686 N N . GLU A 1 92 ? 2.390 46.289 15.740 1.00 34.09 92 GLU A N 1
ATOM 687 C CA . GLU A 1 92 ? 3.746 46.695 15.390 1.00 34.09 92 GLU A CA 1
ATOM 688 C C . GLU A 1 92 ? 4.630 46.642 16.641 1.00 34.09 92 GLU A C 1
ATOM 690 O O . GLU A 1 92 ? 4.295 47.277 17.635 1.00 34.09 92 GLU A O 1
ATOM 695 N N . ASP A 1 93 ? 5.745 45.918 16.574 1.00 29.59 93 ASP A N 1
ATOM 696 C CA . ASP A 1 93 ? 6.905 46.134 17.439 1.00 29.59 93 ASP A CA 1
ATOM 697 C C . ASP A 1 93 ? 8.157 45.963 16.561 1.00 29.59 93 ASP A C 1
ATOM 699 O O . ASP A 1 93 ? 8.518 44.861 16.135 1.00 29.59 93 ASP A O 1
ATOM 703 N N . GLU A 1 94 ? 8.763 47.100 16.221 1.00 34.06 94 GLU A N 1
ATOM 704 C CA . GLU A 1 94 ? 10.158 47.200 15.800 1.00 34.06 94 GLU A CA 1
ATOM 705 C C . GLU A 1 94 ? 11.032 46.815 17.004 1.00 34.06 94 GLU A C 1
ATOM 707 O O . GLU A 1 94 ? 10.741 47.257 18.111 1.00 34.06 94 GLU A O 1
ATOM 712 N N . ASP A 1 95 ? 12.047 45.961 16.817 1.00 29.67 95 ASP A N 1
ATOM 713 C CA . ASP A 1 95 ? 13.425 46.240 17.255 1.00 29.67 95 ASP A CA 1
ATOM 714 C C . ASP A 1 95 ? 14.365 45.014 17.214 1.00 29.67 95 ASP A C 1
ATOM 716 O O . ASP A 1 95 ? 14.074 43.914 17.682 1.00 29.67 95 ASP A O 1
ATOM 720 N N . GLU A 1 96 ? 15.544 45.322 16.676 1.00 29.69 96 GLU A N 1
ATOM 721 C CA . GLU A 1 96 ? 16.884 44.853 17.036 1.00 29.69 96 GLU A CA 1
ATOM 722 C C . GLU A 1 96 ? 17.449 43.505 16.532 1.00 29.69 96 GLU A C 1
ATOM 724 O O . GLU A 1 96 ? 17.045 42.384 16.837 1.00 29.69 96 GLU A O 1
ATOM 729 N N . ASP A 1 97 ? 18.508 43.717 15.751 1.00 36.59 97 ASP A N 1
ATOM 730 C CA . ASP A 1 97 ? 19.472 42.831 15.127 1.00 36.59 97 ASP A CA 1
ATOM 731 C C . ASP A 1 97 ? 20.316 42.097 16.191 1.00 36.59 97 ASP A C 1
ATOM 733 O O . ASP A 1 97 ? 21.194 42.679 16.826 1.00 36.59 97 ASP A O 1
ATOM 737 N N . GLU A 1 98 ? 20.081 40.795 16.379 1.00 31.70 98 GLU A N 1
ATOM 738 C CA . GLU A 1 98 ? 21.040 39.898 17.032 1.00 31.70 98 GLU A CA 1
ATOM 739 C C . GLU A 1 98 ? 21.342 38.698 16.129 1.00 31.70 98 GLU A C 1
ATOM 741 O O . GLU A 1 98 ? 20.606 37.710 16.049 1.00 31.70 98 GLU A O 1
ATOM 746 N N . SER A 1 99 ? 22.505 38.769 15.484 1.00 38.94 99 SER A N 1
ATOM 747 C CA . SER A 1 99 ? 23.193 37.658 14.837 1.00 38.94 99 SER A CA 1
ATOM 748 C C . SER A 1 99 ? 23.257 36.422 15.748 1.00 38.94 99 SER A C 1
ATOM 750 O O . SER A 1 99 ? 24.049 36.372 16.693 1.00 38.94 99 SER A O 1
ATOM 752 N N . LYS A 1 100 ? 22.477 35.383 15.430 1.00 31.50 100 LYS A N 1
ATOM 753 C CA . LYS A 1 100 ? 22.669 34.031 15.971 1.00 31.50 100 LYS A CA 1
ATOM 754 C C . LYS A 1 100 ? 23.047 33.077 14.849 1.00 31.50 100 LYS A C 1
ATOM 756 O O . LYS A 1 100 ? 22.335 32.926 13.864 1.00 31.50 100 LYS A O 1
ATOM 761 N N . ALA A 1 101 ? 24.226 32.494 15.034 1.00 31.75 101 ALA A N 1
ATOM 762 C CA . ALA A 1 101 ? 24.947 31.654 14.100 1.00 31.75 101 ALA A CA 1
ATOM 763 C C . ALA A 1 101 ? 24.102 30.504 13.531 1.00 31.75 101 ALA A C 1
ATOM 765 O O . ALA A 1 101 ? 23.476 29.733 14.259 1.00 31.75 101 ALA A O 1
ATOM 766 N N . ASP A 1 102 ? 24.162 30.399 12.211 1.00 31.47 102 ASP A N 1
ATOM 767 C CA . ASP A 1 102 ? 23.667 29.312 11.381 1.00 31.47 102 ASP A CA 1
ATOM 768 C C . ASP A 1 102 ? 24.531 28.052 11.619 1.00 31.47 102 ASP A C 1
ATOM 770 O O . ASP A 1 102 ? 25.743 28.110 11.401 1.00 31.47 102 ASP A O 1
ATOM 774 N N . PRO A 1 103 ? 23.993 26.914 12.099 1.00 43.72 103 PRO A N 1
ATOM 775 C CA . PRO A 1 103 ? 24.814 25.739 12.384 1.00 43.72 103 PRO A CA 1
ATOM 776 C C . PRO A 1 103 ? 25.044 24.828 11.162 1.00 43.72 103 PRO A C 1
ATOM 778 O O . PRO A 1 103 ? 25.474 23.692 11.353 1.00 43.72 103 PRO A O 1
ATOM 781 N N . ASP A 1 104 ? 24.757 25.264 9.926 1.00 39.94 104 ASP A N 1
ATOM 782 C CA . ASP A 1 104 ? 24.866 24.388 8.739 1.00 39.94 104 ASP A CA 1
ATOM 783 C C . ASP A 1 104 ? 25.468 25.048 7.480 1.00 39.94 104 ASP A C 1
ATOM 785 O O . ASP A 1 104 ? 25.258 24.575 6.362 1.00 39.94 104 ASP A O 1
ATOM 789 N N . VAL A 1 105 ? 26.285 26.095 7.640 1.00 42.69 105 VAL A N 1
ATOM 790 C CA . VAL A 1 105 ? 27.310 26.434 6.638 1.00 42.69 105 VAL A CA 1
ATOM 791 C C . VAL A 1 105 ? 28.595 25.702 7.004 1.00 42.69 105 VAL A C 1
ATOM 793 O O . VAL A 1 105 ? 29.417 26.178 7.782 1.00 42.69 105 VAL A O 1
ATOM 796 N N . ALA A 1 106 ? 28.737 24.489 6.472 1.00 40.38 106 ALA A N 1
ATOM 797 C CA . ALA A 1 106 ? 29.986 23.750 6.543 1.00 40.38 106 ALA A CA 1
ATOM 798 C C . ALA A 1 106 ? 31.083 24.548 5.823 1.00 40.38 106 ALA A C 1
ATOM 800 O O . ALA A 1 106 ? 31.015 24.758 4.610 1.00 40.38 106 ALA A O 1
ATOM 801 N N . ASP A 1 107 ? 32.069 24.991 6.599 1.00 37.47 107 ASP A N 1
ATOM 802 C CA . ASP A 1 107 ? 33.314 25.574 6.119 1.00 37.47 107 ASP A CA 1
ATOM 803 C C . ASP A 1 107 ? 33.979 24.615 5.118 1.00 37.47 107 ASP A C 1
ATOM 805 O O . ASP A 1 107 ? 34.040 23.398 5.338 1.00 37.47 107 ASP A O 1
ATOM 809 N N . LEU A 1 108 ? 34.450 25.155 3.992 1.00 49.94 108 LEU A N 1
ATOM 810 C CA . LEU A 1 108 ? 34.991 24.384 2.868 1.00 49.94 108 LEU A CA 1
ATOM 811 C C . LEU A 1 108 ? 36.266 23.602 3.258 1.00 49.94 108 LEU A C 1
ATOM 813 O O . LEU A 1 108 ? 36.703 22.725 2.512 1.00 49.94 108 LEU A O 1
ATOM 817 N N . GLU A 1 109 ? 36.838 23.889 4.432 1.00 45.09 109 GLU A N 1
ATOM 818 C CA . GLU A 1 109 ? 38.004 23.213 5.008 1.00 45.09 109 GLU A CA 1
ATOM 819 C C . GLU A 1 109 ? 37.670 21.939 5.817 1.00 45.09 109 GLU A C 1
ATOM 821 O O . GLU A 1 109 ? 38.571 21.151 6.116 1.00 45.09 109 GLU A O 1
ATOM 826 N N . ASP A 1 110 ? 36.394 21.653 6.112 1.00 42.75 110 ASP A N 1
ATOM 827 C CA . ASP A 1 110 ? 35.995 20.503 6.951 1.00 42.75 110 ASP A CA 1
ATOM 828 C C . ASP A 1 110 ? 35.664 19.221 6.146 1.00 42.75 110 ASP A C 1
ATOM 830 O O . ASP A 1 110 ? 35.285 18.181 6.692 1.00 42.75 110 ASP A O 1
ATOM 834 N N . LEU A 1 111 ? 35.875 19.254 4.822 1.00 50.16 111 LEU A N 1
ATOM 835 C CA . LEU A 1 111 ? 35.714 18.113 3.905 1.00 50.16 111 LEU A CA 1
ATOM 836 C C . LEU A 1 111 ? 36.831 17.054 4.018 1.00 50.16 111 LEU A C 1
ATOM 838 O O . LEU A 1 111 ? 36.741 16.000 3.388 1.00 50.16 111 LEU A O 1
ATOM 842 N N . ALA A 1 112 ? 37.871 17.302 4.820 1.00 44.00 112 ALA A N 1
ATOM 843 C CA . ALA A 1 112 ? 39.033 16.417 4.954 1.00 44.00 112 ALA A CA 1
ATOM 844 C C . ALA A 1 112 ? 39.019 15.517 6.207 1.00 44.00 112 ALA A C 1
ATOM 846 O O . ALA A 1 112 ? 39.987 14.793 6.449 1.00 44.00 112 ALA A O 1
ATOM 847 N N . ARG A 1 113 ? 37.948 15.522 7.015 1.00 41.19 113 ARG A N 1
ATOM 848 C CA . ARG A 1 113 ? 37.856 14.675 8.218 1.00 41.19 113 ARG A CA 1
ATOM 849 C C . ARG A 1 113 ? 36.862 13.527 8.006 1.00 41.19 113 ARG A C 1
ATOM 851 O O . ARG A 1 113 ? 35.670 13.790 7.839 1.00 41.19 113 ARG A O 1
ATOM 858 N N . PRO A 1 114 ? 37.293 12.250 8.043 1.00 40.28 114 PRO A N 1
ATOM 859 C CA . PRO A 1 114 ? 36.356 11.136 8.020 1.00 40.28 114 PRO A CA 1
ATOM 860 C C . PRO A 1 114 ? 35.503 11.197 9.291 1.00 40.28 114 PRO A C 1
ATOM 862 O O . PRO A 1 114 ? 36.004 11.019 10.403 1.00 40.28 114 PRO A O 1
ATOM 865 N N . ARG A 1 115 ? 34.205 11.493 9.138 1.00 47.56 115 ARG A N 1
ATOM 866 C CA . ARG A 1 115 ? 33.244 11.382 10.242 1.00 47.56 115 ARG A CA 1
ATOM 867 C C . ARG A 1 115 ? 33.208 9.914 10.680 1.00 47.56 115 ARG A C 1
ATOM 869 O O . ARG A 1 115 ? 33.129 9.051 9.805 1.00 47.56 115 ARG A O 1
ATOM 876 N N . PRO A 1 116 ? 33.253 9.610 11.989 1.00 43.91 116 PRO A N 1
ATOM 877 C CA . PRO A 1 116 ? 33.121 8.236 12.447 1.00 43.91 116 PRO A CA 1
ATOM 878 C C . PRO A 1 116 ? 31.772 7.705 11.961 1.00 43.91 116 PRO A C 1
ATOM 880 O O . PRO A 1 116 ? 30.722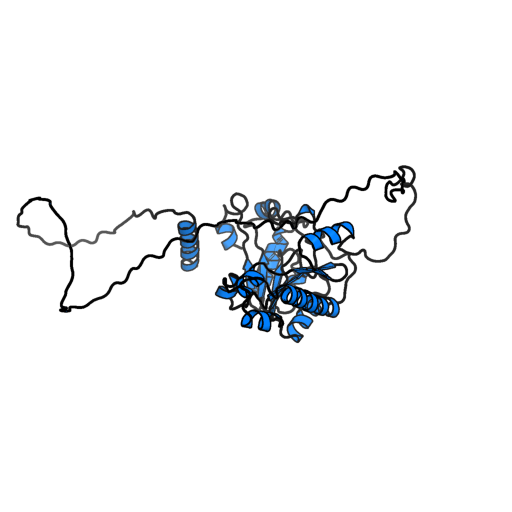 8.265 12.284 1.00 43.91 116 PRO A O 1
ATOM 883 N N . GLU A 1 117 ? 31.803 6.668 11.126 1.00 47.78 117 GLU A N 1
ATOM 884 C CA . GLU A 1 117 ? 30.595 6.011 10.649 1.00 47.78 117 GLU A CA 1
ATOM 885 C C . GLU A 1 117 ? 29.872 5.412 11.855 1.00 47.78 117 GLU A C 1
ATOM 887 O O . GLU A 1 117 ? 30.275 4.392 12.412 1.00 47.78 117 GLU A O 1
ATOM 892 N N . SER A 1 118 ? 28.803 6.070 12.303 1.00 55.03 118 SER A N 1
ATOM 893 C CA . SER A 1 118 ? 27.894 5.473 13.270 1.00 55.03 118 SER A CA 1
ATOM 894 C C . SER A 1 118 ? 27.308 4.214 12.630 1.00 55.03 118 SER A C 1
ATOM 896 O O . SER A 1 118 ? 26.565 4.308 11.653 1.00 55.03 118 SER A O 1
ATOM 898 N N . SER A 1 119 ? 27.630 3.045 13.177 1.00 65.81 119 SER A N 1
ATOM 899 C CA . SER A 1 119 ? 27.259 1.718 12.663 1.00 65.81 119 SER A CA 1
ATOM 900 C C . SER A 1 119 ? 25.755 1.399 12.705 1.00 65.81 119 SER A C 1
ATOM 902 O O . SER A 1 119 ? 25.344 0.300 12.332 1.00 65.81 119 SER A O 1
ATOM 904 N N . ALA A 1 120 ? 24.914 2.333 13.158 1.00 75.25 120 ALA A N 1
ATOM 905 C CA . ALA A 1 120 ? 23.472 2.153 13.246 1.00 75.25 120 ALA A CA 1
ATOM 906 C C . ALA A 1 120 ? 22.767 2.498 11.914 1.00 75.25 120 ALA A C 1
ATOM 908 O O . ALA A 1 120 ? 23.090 3.516 11.291 1.00 75.25 120 ALA A O 1
ATOM 909 N N . PRO A 1 121 ? 21.764 1.705 11.484 1.00 83.50 121 PRO A N 1
ATOM 910 C CA . PRO A 1 121 ? 20.938 2.033 10.326 1.00 83.50 121 PRO A CA 1
ATOM 911 C C . PRO A 1 121 ? 20.261 3.400 10.480 1.00 83.50 121 PRO A C 1
ATOM 913 O O . PRO A 1 121 ? 19.686 3.708 11.525 1.00 83.50 121 PRO A O 1
ATOM 916 N N . LYS A 1 122 ? 20.298 4.212 9.419 1.00 91.81 122 LYS A N 1
ATOM 917 C CA . LYS A 1 122 ? 19.668 5.541 9.394 1.00 91.81 122 LYS A CA 1
ATOM 918 C C . LYS A 1 122 ? 18.140 5.420 9.348 1.00 91.81 122 LYS A C 1
ATOM 920 O O . LYS A 1 122 ? 17.598 4.456 8.806 1.00 91.81 122 LYS A O 1
ATOM 925 N N . GLU A 1 123 ? 17.440 6.421 9.872 1.00 94.50 123 GLU A N 1
ATOM 926 C CA . GLU A 1 123 ? 15.984 6.538 9.721 1.00 94.50 123 GLU A CA 1
ATOM 927 C C . GLU A 1 123 ? 15.600 6.831 8.260 1.00 94.50 123 GLU A C 1
ATOM 929 O O . GLU A 1 123 ? 16.387 7.404 7.501 1.00 94.50 123 GLU A O 1
ATOM 934 N N . MET A 1 124 ? 14.400 6.417 7.842 1.00 94.50 124 MET A N 1
ATOM 935 C CA . MET A 1 124 ? 13.938 6.599 6.459 1.00 94.50 124 MET A CA 1
ATOM 936 C C . MET A 1 124 ? 13.500 8.033 6.173 1.00 94.50 124 MET A C 1
ATOM 938 O O . MET A 1 124 ? 13.630 8.488 5.037 1.00 94.50 124 MET A O 1
ATOM 942 N N . ILE A 1 125 ? 12.991 8.733 7.189 1.00 91.56 125 ILE A N 1
ATOM 943 C CA . ILE A 1 125 ? 12.401 10.064 7.056 1.00 91.56 125 ILE A CA 1
ATOM 944 C C . ILE A 1 125 ? 13.278 11.089 7.791 1.00 91.56 125 ILE A C 1
ATOM 946 O O . ILE A 1 125 ? 13.211 11.179 9.015 1.00 91.56 125 ILE A O 1
ATOM 950 N N . PRO A 1 126 ? 14.078 11.909 7.085 1.00 90.12 126 PRO A N 1
ATOM 951 C CA . PRO A 1 126 ? 14.854 12.972 7.714 1.00 90.12 126 PRO A CA 1
ATOM 952 C C . PRO A 1 126 ? 13.963 14.064 8.338 1.00 90.12 126 PRO A C 1
ATOM 954 O O . PRO A 1 126 ? 12.848 14.299 7.854 1.00 90.12 126 PRO A O 1
ATOM 957 N N . PRO A 1 127 ? 14.464 14.837 9.324 1.00 90.00 127 PRO A N 1
ATOM 958 C CA . PRO A 1 127 ? 13.683 15.872 10.007 1.00 90.00 127 PRO A CA 1
ATOM 959 C C . PRO A 1 127 ? 13.021 16.888 9.065 1.00 90.00 127 PRO A C 1
ATOM 961 O O . PRO A 1 127 ? 11.822 17.139 9.187 1.00 90.00 127 PRO A O 1
ATOM 964 N N . ARG A 1 128 ? 13.749 17.405 8.061 1.00 89.06 128 ARG A N 1
ATOM 965 C CA . ARG A 1 128 ? 13.201 18.349 7.063 1.00 89.06 128 ARG A CA 1
ATOM 966 C C . ARG A 1 128 ? 12.025 17.745 6.279 1.00 89.06 128 ARG A C 1
ATOM 968 O O . ARG A 1 128 ? 10.999 18.399 6.103 1.00 89.06 128 ARG A O 1
ATOM 975 N N . GLN A 1 129 ? 12.137 16.481 5.865 1.00 89.44 129 GLN A N 1
ATOM 976 C CA . GLN A 1 129 ? 11.067 15.775 5.151 1.00 89.44 129 GLN A CA 1
ATOM 977 C C . GLN A 1 129 ? 9.857 15.525 6.064 1.00 89.44 129 GLN A C 1
ATOM 979 O O . GLN A 1 129 ? 8.711 15.656 5.632 1.00 89.44 129 GLN A O 1
ATOM 984 N N . SER A 1 130 ? 10.100 15.222 7.343 1.00 91.88 130 SER A N 1
ATOM 985 C CA . SER A 1 130 ? 9.041 14.940 8.315 1.00 91.88 130 SER A CA 1
ATOM 986 C C . SER A 1 130 ? 8.059 16.110 8.481 1.00 91.88 130 SER A C 1
ATOM 988 O O . SER A 1 130 ? 6.845 15.901 8.524 1.00 91.88 130 SER A O 1
ATOM 990 N N . VAL A 1 131 ? 8.566 17.349 8.485 1.00 93.44 131 VAL A N 1
ATOM 991 C CA . VAL A 1 131 ? 7.756 18.573 8.587 1.00 93.44 131 VAL A CA 1
ATOM 992 C C . VAL A 1 131 ? 6.835 18.713 7.377 1.00 93.44 131 VAL A C 1
ATOM 994 O O . VAL A 1 131 ? 5.646 18.993 7.529 1.00 93.44 131 VAL A O 1
ATOM 997 N N . GLN A 1 132 ? 7.355 18.471 6.173 1.00 91.56 132 GLN A N 1
ATOM 998 C CA . GLN A 1 132 ? 6.570 18.567 4.944 1.00 91.56 132 GLN A CA 1
ATOM 999 C C . GLN A 1 132 ? 5.471 17.499 4.881 1.00 91.56 132 GLN A C 1
ATOM 1001 O O . GLN A 1 132 ? 4.324 17.819 4.577 1.00 91.56 132 GLN A O 1
ATOM 1006 N N . LEU A 1 133 ? 5.787 16.251 5.235 1.00 92.62 133 LEU A N 1
ATOM 1007 C CA . LEU A 1 133 ? 4.803 15.165 5.267 1.00 92.62 133 LEU A CA 1
ATOM 1008 C C . LEU A 1 133 ? 3.659 15.468 6.247 1.00 92.62 133 LEU A C 1
ATOM 1010 O O . LEU A 1 133 ? 2.490 15.250 5.922 1.00 92.62 133 LEU A O 1
ATOM 1014 N N . ARG A 1 134 ? 3.977 16.029 7.422 1.00 94.75 134 ARG A N 1
ATOM 1015 C CA . ARG A 1 134 ? 2.970 16.455 8.405 1.00 94.75 134 ARG A CA 1
ATOM 1016 C C . ARG A 1 134 ? 2.060 17.557 7.855 1.00 94.75 134 ARG A C 1
ATOM 1018 O O . ARG A 1 134 ? 0.844 17.441 8.000 1.00 94.75 134 ARG A O 1
ATOM 1025 N N . LYS A 1 135 ? 2.613 18.562 7.159 1.00 94.12 135 LYS A N 1
ATOM 1026 C CA . LYS A 1 135 ? 1.826 19.610 6.470 1.00 94.12 135 LYS A CA 1
ATOM 1027 C C . LYS A 1 135 ? 0.887 19.030 5.406 1.00 94.12 135 LYS A C 1
ATOM 1029 O O . LYS A 1 135 ? -0.232 19.495 5.245 1.00 94.12 135 LYS A O 1
ATOM 1034 N N . GLU A 1 136 ? 1.301 17.963 4.728 1.00 92.06 136 GLU A N 1
ATOM 1035 C CA . GLU A 1 136 ? 0.489 17.252 3.729 1.00 92.06 136 GLU A CA 1
ATOM 1036 C C . GLU A 1 136 ? -0.561 16.298 4.349 1.00 92.06 136 GLU A C 1
ATOM 1038 O O . GLU A 1 136 ? -1.237 15.549 3.629 1.00 92.06 136 GLU A O 1
ATOM 1043 N N . GLY A 1 137 ? -0.705 16.304 5.679 1.00 94.12 137 GLY A N 1
ATOM 1044 C CA . GLY A 1 137 ? -1.713 15.549 6.423 1.00 94.12 137 GLY A CA 1
ATOM 1045 C C . GLY A 1 137 ? -1.313 14.120 6.790 1.00 94.12 137 GLY A C 1
ATOM 1046 O O . GLY A 1 137 ? -2.183 13.336 7.163 1.00 94.12 137 GLY A O 1
ATOM 1047 N N . TYR A 1 138 ? -0.032 13.756 6.678 1.00 96.19 138 TYR A N 1
ATOM 1048 C CA . TYR A 1 138 ? 0.457 12.461 7.154 1.00 96.19 138 TYR A CA 1
ATOM 1049 C C . TYR A 1 138 ? 0.624 12.493 8.672 1.00 96.19 138 TYR A C 1
ATOM 1051 O O . TYR A 1 138 ? 1.087 13.481 9.248 1.00 96.19 138 TYR A O 1
ATOM 1059 N N . ARG A 1 139 ? 0.308 11.377 9.323 1.00 97.75 139 ARG A N 1
ATOM 1060 C CA . ARG A 1 139 ? 0.759 11.088 10.683 1.00 97.75 139 ARG A CA 1
ATOM 1061 C C . ARG A 1 139 ? 1.864 10.044 10.578 1.00 97.75 139 ARG A C 1
ATOM 1063 O O . ARG A 1 139 ? 1.619 8.922 10.138 1.00 97.75 139 ARG A O 1
ATOM 1070 N N . LEU A 1 140 ? 3.086 10.465 10.886 1.00 97.38 140 LEU A N 1
ATOM 1071 C CA . LEU A 1 140 ? 4.278 9.621 10.805 1.00 97.38 140 LEU A CA 1
ATOM 1072 C C . LEU A 1 140 ? 4.341 8.683 12.007 1.00 97.38 140 LEU A C 1
ATOM 1074 O O . LEU A 1 140 ? 3.933 9.063 13.103 1.00 97.38 140 LEU A O 1
ATOM 1078 N N . ILE A 1 141 ? 4.846 7.477 11.778 1.00 98.19 141 ILE A N 1
ATOM 1079 C CA . ILE A 1 141 ? 4.903 6.386 12.747 1.00 98.19 141 ILE A CA 1
ATOM 1080 C C . ILE A 1 141 ? 6.319 5.831 12.735 1.00 98.19 141 ILE A C 1
ATOM 1082 O O . ILE A 1 141 ? 6.803 5.367 11.697 1.00 98.19 141 ILE A O 1
ATOM 1086 N N . GLY A 1 142 ? 6.970 5.895 13.894 1.00 95.69 142 GLY A N 1
ATOM 1087 C CA . GLY A 1 142 ? 8.373 5.527 14.026 1.00 95.69 142 GLY A CA 1
ATOM 1088 C C . GLY A 1 142 ? 9.265 6.279 13.033 1.00 95.69 142 GLY A C 1
ATOM 1089 O O . GLY A 1 142 ? 9.092 7.470 12.777 1.00 95.69 142 GLY A O 1
ATOM 1090 N N . SER A 1 143 ? 10.213 5.548 12.466 1.00 96.00 143 SER A N 1
ATOM 1091 C CA . SER A 1 143 ? 11.266 6.022 11.573 1.00 96.00 143 SER A CA 1
ATOM 1092 C C . SER A 1 143 ? 10.942 5.885 10.080 1.00 96.00 143 SER A C 1
ATOM 1094 O O . SER A 1 143 ? 11.682 6.428 9.254 1.00 96.00 143 SER A O 1
ATOM 1096 N N . HIS A 1 144 ? 9.875 5.159 9.710 1.00 96.44 144 HIS A N 1
ATOM 1097 C CA . HIS A 1 144 ? 9.637 4.770 8.310 1.00 96.44 144 HIS A CA 1
ATOM 1098 C C . HIS A 1 144 ? 8.178 4.533 7.888 1.00 96.44 144 HIS A C 1
ATOM 1100 O O . HIS A 1 144 ? 7.941 4.212 6.722 1.00 96.44 144 HIS A O 1
ATOM 1106 N N . SER A 1 145 ? 7.203 4.647 8.794 1.00 98.06 145 SER A N 1
ATOM 1107 C CA . SER A 1 145 ? 5.794 4.335 8.514 1.00 98.06 145 SER A CA 1
ATOM 1108 C C . SER A 1 145 ? 4.917 5.586 8.564 1.00 98.06 145 SER A C 1
ATOM 1110 O O . SER A 1 145 ? 5.300 6.614 9.127 1.00 98.06 145 SER A O 1
ATOM 1112 N N . ALA A 1 146 ? 3.720 5.524 7.979 1.00 97.88 146 ALA A N 1
ATOM 1113 C CA . ALA A 1 146 ? 2.749 6.610 8.088 1.00 97.88 146 ALA A CA 1
ATOM 1114 C C . ALA A 1 146 ? 1.299 6.159 7.869 1.00 97.88 146 ALA A C 1
ATOM 1116 O O . ALA A 1 146 ? 1.035 5.211 7.130 1.00 97.88 146 ALA A O 1
ATOM 1117 N N . VAL A 1 147 ? 0.360 6.918 8.439 1.00 98.50 147 VAL A N 1
ATOM 1118 C CA . VAL A 1 147 ? -1.076 6.868 8.123 1.00 98.50 147 VAL A CA 1
ATOM 1119 C C . VAL A 1 147 ? -1.561 8.215 7.601 1.00 98.50 147 VAL A C 1
ATOM 1121 O O . VAL A 1 147 ? -1.007 9.268 7.927 1.00 98.50 147 VAL A O 1
ATOM 1124 N N . LYS A 1 148 ? -2.639 8.195 6.818 1.00 97.81 148 LYS A N 1
ATOM 1125 C CA . LYS A 1 148 ? -3.345 9.404 6.390 1.00 97.81 148 LYS A CA 1
ATOM 1126 C C . LYS A 1 148 ? -4.834 9.118 6.247 1.00 97.81 148 LYS A C 1
ATOM 1128 O O . LYS A 1 148 ? -5.241 8.008 5.919 1.00 97.81 148 LYS A O 1
ATOM 1133 N N . LEU A 1 149 ? -5.661 10.127 6.507 1.00 97.56 149 LEU A N 1
ATOM 1134 C CA . LEU A 1 149 ? -7.098 10.001 6.305 1.00 97.56 149 LEU A CA 1
ATOM 1135 C C . LEU A 1 149 ? -7.436 10.065 4.810 1.00 97.56 149 LEU A C 1
ATOM 1137 O O . LEU A 1 149 ? -7.151 11.065 4.144 1.00 97.56 149 LEU A O 1
ATOM 1141 N N . CYS A 1 150 ? -8.074 9.014 4.295 1.00 96.88 150 CYS A N 1
ATOM 1142 C CA . CYS A 1 150 ? -8.486 8.944 2.899 1.00 96.88 150 CYS A CA 1
ATOM 1143 C C . CYS A 1 150 ? -9.539 10.022 2.582 1.00 96.88 150 CYS A C 1
ATOM 1145 O O . CYS A 1 150 ? -10.449 10.286 3.376 1.00 96.88 150 CYS A O 1
ATOM 1147 N N . ARG A 1 151 ? -9.478 10.604 1.374 1.00 95.44 151 ARG A N 1
ATOM 1148 C CA . ARG A 1 151 ? -10.505 11.539 0.869 1.00 95.44 151 ARG A CA 1
ATOM 1149 C C . ARG A 1 151 ? -11.912 10.943 0.995 1.00 95.44 151 ARG A C 1
ATOM 1151 O O . ARG A 1 151 ? -12.837 11.611 1.452 1.00 95.44 151 ARG A O 1
ATOM 1158 N N . TRP A 1 152 ? -12.061 9.669 0.644 1.00 97.62 152 TRP A N 1
ATOM 1159 C CA . TRP A 1 152 ? -13.351 8.982 0.643 1.00 97.62 152 TRP A CA 1
ATOM 1160 C C . TRP A 1 152 ? -13.886 8.665 2.039 1.00 97.62 152 TRP A C 1
ATOM 1162 O O . TRP A 1 152 ? -15.100 8.583 2.212 1.00 97.62 152 TRP A O 1
ATOM 1172 N N . THR A 1 153 ? -13.020 8.564 3.051 1.00 97.12 153 THR A N 1
ATOM 1173 C CA . THR A 1 153 ? -13.452 8.506 4.453 1.00 97.12 153 THR A CA 1
ATOM 1174 C C . THR A 1 153 ? -14.219 9.775 4.816 1.00 97.12 153 THR A C 1
ATOM 1176 O O . THR A 1 153 ? -15.347 9.689 5.294 1.00 97.12 153 THR A O 1
ATOM 1179 N N . LYS A 1 154 ? -13.666 10.956 4.501 1.00 95.06 154 LYS A N 1
ATOM 1180 C CA . LYS A 1 154 ? -14.333 12.246 4.754 1.00 95.06 154 LYS A CA 1
ATOM 1181 C C . LYS A 1 154 ? -15.657 12.366 3.990 1.00 95.06 154 LYS A C 1
ATOM 1183 O O . LYS A 1 154 ? -16.654 12.792 4.568 1.00 95.06 154 LYS A O 1
ATOM 1188 N N . HIS A 1 155 ? -15.692 11.960 2.717 1.00 96.25 155 HIS A N 1
ATOM 1189 C CA . HIS A 1 155 ? -16.928 11.961 1.920 1.00 96.25 155 HIS A CA 1
ATOM 1190 C C . HIS A 1 155 ? -18.010 11.067 2.533 1.00 96.25 155 HIS A C 1
ATOM 1192 O O . HIS A 1 155 ? -19.142 11.515 2.733 1.00 96.25 155 HIS A O 1
ATOM 1198 N N . GLN A 1 156 ? -17.664 9.826 2.885 1.00 97.12 156 GLN A N 1
ATOM 1199 C CA . GLN A 1 156 ? -18.649 8.878 3.392 1.00 97.12 156 GLN A CA 1
ATOM 1200 C C . GLN A 1 156 ? -19.126 9.245 4.800 1.00 97.12 156 GLN A C 1
ATOM 1202 O O . GLN A 1 156 ? -20.314 9.086 5.085 1.00 97.12 156 GLN A O 1
ATOM 1207 N N . LEU A 1 157 ? -18.259 9.806 5.650 1.00 97.44 157 LEU A N 1
ATOM 1208 C CA . LEU A 1 157 ? -18.665 10.378 6.939 1.00 97.44 157 LEU A CA 1
ATOM 1209 C C . LEU A 1 157 ? -19.717 11.486 6.773 1.00 97.44 157 LEU A C 1
ATOM 1211 O O . LEU A 1 157 ? -20.625 11.583 7.594 1.00 97.44 157 LEU A O 1
ATOM 1215 N N . ARG A 1 158 ? -19.647 12.275 5.691 1.00 96.19 158 ARG A N 1
ATOM 1216 C CA . ARG A 1 158 ? -20.604 13.354 5.380 1.00 96.19 158 ARG A CA 1
ATOM 1217 C C . ARG A 1 158 ? -21.872 12.899 4.649 1.00 96.19 158 ARG A C 1
ATOM 1219 O O . ARG A 1 158 ? -22.631 13.722 4.154 1.00 96.19 158 ARG A O 1
ATOM 1226 N N . GLY A 1 159 ? -22.087 11.593 4.493 1.00 94.50 159 GLY A N 1
ATOM 1227 C CA . GLY A 1 159 ? -23.239 11.088 3.739 1.00 94.50 159 GLY A CA 1
ATOM 1228 C C . GLY A 1 159 ? -23.080 11.107 2.214 1.00 94.50 159 GLY A C 1
ATOM 1229 O O . GLY A 1 159 ? -23.958 10.597 1.532 1.00 94.50 159 GLY A O 1
ATOM 1230 N N . ARG A 1 160 ? -21.957 11.597 1.670 1.00 94.62 160 ARG A N 1
ATOM 1231 C CA . ARG A 1 160 ? -21.746 11.846 0.227 1.00 94.62 160 ARG A CA 1
ATOM 1232 C C . ARG A 1 160 ? -21.261 10.619 -0.568 1.00 94.62 160 ARG A C 1
ATOM 1234 O O . ARG A 1 160 ? -20.539 10.763 -1.547 1.00 94.62 160 ARG A O 1
ATOM 1241 N N . GLY A 1 161 ? -21.615 9.414 -0.122 1.00 94.00 161 GLY A N 1
ATOM 1242 C CA . GLY A 1 161 ? -21.172 8.152 -0.736 1.00 94.00 161 GLY A CA 1
ATOM 1243 C C . GLY A 1 161 ? -19.763 7.687 -0.331 1.00 94.00 161 GLY A C 1
ATOM 1244 O O . GLY A 1 161 ? -19.005 8.408 0.315 1.00 94.00 161 GLY A O 1
ATOM 1245 N N . GLY A 1 162 ? -19.450 6.427 -0.650 1.00 94.25 162 GLY A N 1
ATOM 1246 C CA . GLY A 1 162 ? -18.137 5.802 -0.431 1.00 94.25 162 GLY A CA 1
ATOM 1247 C C . GLY A 1 162 ? -17.272 5.787 -1.694 1.00 94.25 162 GLY A C 1
ATOM 1248 O O . GLY A 1 162 ? -17.717 6.201 -2.760 1.00 94.25 162 GLY A O 1
ATOM 1249 N N . CYS A 1 163 ? -16.033 5.296 -1.585 1.00 96.12 163 CYS A N 1
ATOM 1250 C CA . CYS A 1 163 ? -15.167 5.114 -2.755 1.00 96.12 163 CYS A CA 1
ATOM 1251 C C . CYS A 1 163 ? -15.675 4.002 -3.682 1.00 96.12 163 CYS A C 1
ATOM 1253 O O . CYS A 1 163 ? -16.526 3.203 -3.300 1.00 96.12 163 CYS A O 1
ATOM 1255 N N . TYR A 1 164 ? -15.075 3.857 -4.867 1.00 95.81 164 TYR A N 1
ATOM 1256 C CA . TYR A 1 164 ? -15.438 2.774 -5.791 1.00 95.81 164 TYR A CA 1
ATOM 1257 C C . TYR A 1 164 ? -15.355 1.378 -5.144 1.00 95.81 164 TYR A C 1
ATOM 1259 O O . TYR A 1 164 ? -16.153 0.502 -5.471 1.00 95.81 164 TYR A O 1
ATOM 1267 N N . LYS A 1 165 ? -14.433 1.163 -4.190 1.00 96.00 165 LYS A N 1
ATOM 1268 C CA . LYS A 1 165 ? -14.301 -0.118 -3.477 1.00 96.00 165 LYS A CA 1
ATOM 1269 C C . LYS A 1 165 ? -15.516 -0.437 -2.602 1.00 96.00 165 LYS A C 1
ATOM 1271 O O . LYS A 1 165 ? -15.761 -1.608 -2.326 1.00 96.00 165 LYS A O 1
ATOM 1276 N N . HIS A 1 166 ? -16.281 0.574 -2.191 1.00 95.06 166 HIS A N 1
ATOM 1277 C CA . HIS A 1 166 ? -17.573 0.373 -1.543 1.00 95.06 166 HIS A CA 1
ATOM 1278 C C . HIS A 1 166 ? -18.537 -0.343 -2.488 1.00 95.06 166 HIS A C 1
ATOM 1280 O O . HIS A 1 166 ? -19.064 -1.392 -2.143 1.00 95.06 166 HIS A O 1
ATOM 1286 N N . THR A 1 167 ? -18.676 0.158 -3.715 1.00 94.44 167 THR A N 1
ATOM 1287 C CA . THR A 1 167 ? -19.551 -0.432 -4.735 1.00 94.44 167 THR A CA 1
ATOM 1288 C C . THR A 1 167 ? -19.073 -1.808 -5.196 1.00 94.44 167 THR A C 1
ATOM 1290 O O . THR A 1 167 ? -19.875 -2.722 -5.333 1.00 94.44 167 THR A O 1
ATOM 1293 N N . HIS A 1 168 ? -17.768 -1.976 -5.429 1.00 94.31 168 HIS A N 1
ATOM 1294 C CA . HIS A 1 168 ? -17.232 -3.212 -6.014 1.00 94.31 168 HIS A CA 1
ATOM 1295 C C . HIS A 1 168 ? -17.070 -4.339 -4.991 1.00 94.31 168 HIS A C 1
ATOM 1297 O O . HIS A 1 168 ? -17.190 -5.512 -5.337 1.00 94.31 168 HIS A O 1
ATOM 1303 N N . TYR A 1 169 ? -16.738 -3.999 -3.743 1.00 95.00 169 TYR A N 1
ATOM 1304 C CA . TYR A 1 169 ? -16.299 -4.975 -2.744 1.00 95.00 169 TYR A CA 1
ATOM 1305 C C . TYR A 1 169 ? -17.031 -4.860 -1.402 1.00 95.00 169 TYR A C 1
ATOM 1307 O O . TYR A 1 169 ? -16.707 -5.616 -0.490 1.00 95.00 169 TYR A O 1
ATOM 1315 N N . GLY A 1 170 ? -17.970 -3.922 -1.247 1.00 94.81 170 GLY A N 1
ATOM 1316 C CA . GLY A 1 170 ? -18.690 -3.704 0.011 1.00 94.81 170 GLY A CA 1
ATOM 1317 C C . GLY A 1 170 ? -17.851 -3.052 1.114 1.00 94.81 170 GLY A C 1
ATOM 1318 O O . GLY A 1 170 ? -18.225 -3.113 2.280 1.00 94.81 170 GLY A O 1
ATOM 1319 N N . ILE A 1 171 ? -16.708 -2.437 0.784 1.00 96.00 171 ILE A N 1
ATOM 1320 C CA . ILE A 1 171 ? -15.821 -1.814 1.781 1.00 96.00 171 ILE A CA 1
ATOM 1321 C C . ILE A 1 171 ? -16.432 -0.520 2.317 1.00 96.00 171 ILE A C 1
ATOM 1323 O O . ILE A 1 171 ? -16.768 0.392 1.558 1.00 96.00 171 ILE A O 1
ATOM 1327 N N . THR A 1 172 ? -16.482 -0.377 3.636 1.00 97.56 172 THR A N 1
ATOM 1328 C CA . THR A 1 172 ? -16.876 0.879 4.280 1.00 97.56 172 THR A CA 1
ATOM 1329 C C . THR A 1 172 ? -15.665 1.808 4.381 1.00 97.56 172 THR A C 1
ATOM 1331 O O . THR A 1 172 ? -14.744 1.578 5.161 1.00 97.56 172 THR A O 1
ATOM 1334 N N . SER A 1 173 ? -15.647 2.882 3.584 1.00 97.44 173 SER A N 1
ATOM 1335 C CA . SER A 1 173 ? -14.528 3.836 3.492 1.00 97.44 173 SER A CA 1
ATOM 1336 C C . SER A 1 173 ? -14.230 4.546 4.816 1.00 97.44 173 SER A C 1
ATOM 1338 O O . SER A 1 173 ? -13.067 4.815 5.102 1.00 97.44 173 SER A O 1
ATOM 1340 N N . TYR A 1 174 ? -15.236 4.829 5.652 1.00 97.56 174 TYR A N 1
ATOM 1341 C CA . TYR A 1 174 ? -14.994 5.421 6.978 1.00 97.56 174 TYR A CA 1
ATOM 1342 C C . TYR A 1 174 ? -14.472 4.440 8.037 1.00 97.56 174 TYR A C 1
ATOM 1344 O O . TYR A 1 174 ? -14.084 4.877 9.111 1.00 97.56 174 TYR A O 1
ATOM 1352 N N . GLN A 1 175 ? -14.417 3.141 7.732 1.00 98.44 175 GLN A N 1
ATOM 1353 C CA . GLN A 1 175 ? -13.744 2.121 8.551 1.00 98.44 175 GLN A CA 1
ATOM 1354 C C . GLN A 1 175 ? -12.447 1.621 7.891 1.00 98.44 175 GLN A C 1
ATOM 1356 O O . GLN A 1 175 ? -11.876 0.611 8.315 1.00 98.44 175 GLN A O 1
ATOM 1361 N N . CYS A 1 176 ? -11.999 2.295 6.825 1.00 98.62 176 CYS A N 1
ATOM 1362 C CA . CYS A 1 176 ? -10.775 1.982 6.104 1.00 98.62 176 CYS A CA 1
ATOM 1363 C C . CYS A 1 176 ? -9.636 2.893 6.564 1.00 98.62 176 CYS A C 1
ATOM 1365 O O . CYS A 1 176 ? -9.653 4.101 6.328 1.00 98.62 176 CYS A O 1
ATOM 1367 N N . MET A 1 177 ? -8.612 2.288 7.154 1.00 98.62 177 MET A N 1
ATOM 1368 C CA . MET A 1 177 ? -7.350 2.936 7.476 1.00 98.62 177 MET A CA 1
ATOM 1369 C C . MET A 1 177 ? -6.402 2.837 6.284 1.00 98.62 177 MET A C 1
ATOM 1371 O O . MET A 1 177 ? -6.116 1.742 5.810 1.00 98.62 177 MET A O 1
ATOM 1375 N N . GLU A 1 178 ? -5.912 3.971 5.794 1.00 98.44 178 GLU A N 1
ATOM 1376 C CA . GLU A 1 178 ? -4.910 4.024 4.728 1.00 98.44 178 GLU A CA 1
ATOM 1377 C C . GLU A 1 178 ? -3.529 4.281 5.336 1.00 98.44 178 GLU A C 1
ATOM 1379 O O . GLU A 1 178 ? -3.319 5.274 6.042 1.00 98.44 178 GLU A O 1
ATOM 1384 N N . MET A 1 179 ? -2.598 3.355 5.102 1.00 98.44 179 MET A N 1
ATOM 1385 C CA . MET A 1 179 ? -1.284 3.366 5.738 1.00 98.44 179 MET A CA 1
ATOM 1386 C C . MET A 1 179 ? -0.186 2.830 4.820 1.00 98.44 179 MET A C 1
ATOM 1388 O O . MET A 1 179 ? -0.454 2.231 3.775 1.00 98.44 179 MET A O 1
ATOM 1392 N N . THR A 1 180 ? 1.064 3.084 5.192 1.00 98.31 180 THR A N 1
ATOM 1393 C CA . THR A 1 180 ? 2.225 2.414 4.610 1.00 98.31 180 THR A CA 1
ATOM 1394 C C . THR A 1 180 ? 3.255 2.083 5.693 1.00 98.31 180 THR A C 1
ATOM 1396 O O . THR A 1 180 ? 3.511 2.931 6.556 1.00 98.31 180 THR A O 1
ATOM 1399 N N . PRO A 1 181 ? 3.870 0.888 5.648 1.00 98.12 181 PRO A N 1
ATOM 1400 C CA . PRO A 1 181 ? 5.037 0.559 6.452 1.00 98.12 181 PRO A CA 1
ATOM 1401 C C . PRO A 1 181 ? 6.357 0.947 5.766 1.00 98.12 181 PRO A C 1
ATOM 1403 O O . PRO A 1 181 ? 7.422 0.718 6.325 1.00 98.12 181 PRO A O 1
ATOM 1406 N N . SER A 1 182 ? 6.323 1.492 4.548 1.00 96.94 182 SER A N 1
ATOM 1407 C CA . SER A 1 182 ? 7.521 1.889 3.806 1.00 96.94 182 SER A CA 1
ATOM 1408 C C . SER A 1 182 ? 7.204 3.063 2.891 1.00 96.94 182 SER A C 1
ATOM 1410 O O . SER A 1 182 ? 6.475 2.912 1.913 1.00 96.94 182 SER A O 1
ATOM 1412 N N . LEU A 1 183 ? 7.767 4.241 3.170 1.00 94.94 183 LEU A N 1
ATOM 1413 C CA . LEU A 1 183 ? 7.689 5.376 2.241 1.00 94.94 183 LEU A CA 1
ATOM 1414 C C . LEU A 1 183 ? 8.629 5.217 1.036 1.00 94.94 183 LEU A C 1
ATOM 1416 O O . LEU A 1 183 ? 8.487 5.952 0.056 1.00 94.94 183 LEU A O 1
ATOM 1420 N N . ALA A 1 184 ? 9.582 4.284 1.102 1.00 95.06 184 ALA A N 1
ATOM 1421 C CA . ALA A 1 184 ? 10.524 4.033 0.026 1.00 95.06 184 ALA A CA 1
ATOM 1422 C C . ALA A 1 184 ? 9.911 3.203 -1.101 1.00 95.06 184 ALA A C 1
ATOM 1424 O O . ALA A 1 184 ? 9.097 2.318 -0.849 1.00 95.06 184 ALA A O 1
ATOM 1425 N N . CYS A 1 185 ? 10.325 3.475 -2.340 1.00 94.88 185 CYS A N 1
ATOM 1426 C CA . CYS A 1 185 ? 9.854 2.762 -3.527 1.00 94.88 185 CYS A CA 1
ATOM 1427 C C . CYS A 1 185 ? 11.010 2.367 -4.454 1.00 94.88 185 CYS A C 1
ATOM 1429 O O . CYS A 1 185 ? 12.035 3.051 -4.515 1.00 94.88 185 CYS A O 1
ATOM 1431 N N . ALA A 1 186 ? 10.816 1.290 -5.214 1.00 94.50 186 ALA A N 1
ATOM 1432 C CA . ALA A 1 186 ? 11.720 0.877 -6.285 1.00 94.50 186 ALA A CA 1
ATOM 1433 C C . ALA A 1 186 ? 11.455 1.595 -7.624 1.00 94.50 186 ALA A C 1
ATOM 1435 O O . ALA A 1 186 ? 12.249 1.442 -8.547 1.00 94.50 186 ALA A O 1
ATOM 1436 N N . ASN A 1 187 ? 10.385 2.395 -7.719 1.00 94.56 187 ASN A N 1
ATOM 1437 C CA . ASN A 1 187 ? 9.972 3.108 -8.932 1.00 94.56 187 ASN A CA 1
ATOM 1438 C C . ASN A 1 187 ? 9.927 4.626 -8.711 1.00 94.56 187 ASN A C 1
ATOM 1440 O O . ASN A 1 187 ? 9.668 5.101 -7.599 1.00 94.56 187 ASN A O 1
ATOM 1444 N N . LYS A 1 188 ? 10.120 5.390 -9.791 1.00 94.06 188 LYS A N 1
ATOM 1445 C CA . LYS A 1 188 ? 9.947 6.851 -9.849 1.00 94.06 188 LYS A CA 1
ATOM 1446 C C . LYS A 1 188 ? 8.867 7.231 -10.864 1.00 94.06 188 LYS A C 1
ATOM 1448 O O . LYS A 1 188 ? 9.110 8.062 -11.741 1.00 94.06 188 LYS A O 1
ATOM 1453 N N . CYS A 1 189 ? 7.682 6.632 -10.729 1.00 93.94 189 CYS A N 1
ATOM 1454 C CA . CYS A 1 189 ? 6.618 6.772 -11.718 1.00 93.94 189 CYS A CA 1
ATOM 1455 C C . CYS A 1 189 ? 6.268 8.241 -11.988 1.00 93.94 189 CYS A C 1
ATOM 1457 O O . CYS A 1 189 ? 6.165 9.046 -11.056 1.00 93.94 189 CYS A O 1
ATOM 1459 N N . VAL A 1 190 ? 6.010 8.578 -13.250 1.00 92.56 190 VAL A N 1
ATOM 1460 C CA . VAL A 1 190 ? 5.712 9.952 -13.694 1.00 92.56 190 VAL A CA 1
ATOM 1461 C C . VAL A 1 190 ? 4.430 10.516 -13.082 1.00 92.56 190 VAL A C 1
ATOM 1463 O O . VAL A 1 190 ? 4.341 11.712 -12.818 1.00 92.56 190 VAL A O 1
ATOM 1466 N N . PHE A 1 191 ? 3.458 9.651 -12.788 1.00 91.31 191 PHE A N 1
ATOM 1467 C CA . PHE A 1 191 ? 2.194 10.011 -12.141 1.00 91.31 191 PHE A CA 1
ATOM 1468 C C . PHE A 1 191 ? 2.255 9.911 -10.611 1.00 91.31 191 PHE A C 1
ATOM 1470 O O . PHE A 1 191 ? 1.302 10.283 -9.920 1.00 91.31 191 PHE A O 1
ATOM 1477 N N . CYS A 1 192 ? 3.355 9.405 -10.042 1.00 90.31 192 CYS A N 1
ATOM 1478 C CA . CYS A 1 192 ? 3.500 9.373 -8.598 1.00 90.31 192 CYS A CA 1
ATOM 1479 C C . CYS A 1 192 ? 3.702 10.810 -8.112 1.00 90.31 192 CYS A C 1
ATOM 1481 O O . CYS A 1 192 ? 4.775 11.400 -8.245 1.00 90.31 192 CYS A O 1
ATOM 1483 N N . TRP A 1 193 ? 2.656 11.373 -7.510 1.00 73.56 193 TRP A N 1
ATOM 1484 C CA . TRP A 1 193 ? 2.587 12.752 -7.013 1.00 73.56 193 TRP A CA 1
ATOM 1485 C C . TRP A 1 193 ? 3.700 13.165 -6.025 1.00 73.56 193 TRP A C 1
ATOM 1487 O O . TRP A 1 193 ? 3.782 14.325 -5.630 1.00 73.56 193 TRP A O 1
ATOM 1497 N N . ARG A 1 194 ? 4.572 12.231 -5.619 1.00 67.00 194 ARG A N 1
ATOM 1498 C CA . ARG A 1 194 ? 5.703 12.427 -4.697 1.00 67.00 194 ARG A CA 1
ATOM 1499 C C . ARG A 1 194 ? 7.055 11.975 -5.265 1.00 67.00 194 ARG A C 1
ATOM 1501 O O . ARG A 1 194 ? 7.994 11.787 -4.492 1.00 67.00 194 ARG A O 1
ATOM 1508 N N . HIS A 1 195 ? 7.174 11.808 -6.585 1.00 62.94 195 HIS A N 1
ATOM 1509 C CA . HIS A 1 195 ? 8.358 11.249 -7.259 1.00 62.94 195 HIS A CA 1
ATOM 1510 C C . HIS A 1 195 ? 9.698 11.931 -6.902 1.00 62.94 195 HIS A C 1
ATOM 1512 O O . HIS A 1 195 ? 10.737 11.284 -6.981 1.00 62.94 195 HIS A O 1
ATOM 1518 N N . HIS A 1 196 ? 9.694 13.204 -6.483 1.00 67.44 196 HIS A N 1
ATOM 1519 C CA . HIS A 1 196 ? 10.899 13.941 -6.070 1.00 67.44 196 HIS A CA 1
ATOM 1520 C C . HIS A 1 196 ? 11.118 13.999 -4.547 1.00 67.44 196 HIS A C 1
ATOM 1522 O O . HIS A 1 196 ? 12.195 14.389 -4.107 1.00 67.44 196 HIS A O 1
ATOM 1528 N N . LYS A 1 197 ? 10.119 13.629 -3.733 1.00 75.69 197 LYS A N 1
ATOM 1529 C CA . LYS A 1 197 ? 10.169 13.783 -2.268 1.00 75.69 197 LYS A CA 1
ATOM 1530 C C . LYS A 1 197 ? 10.448 12.486 -1.533 1.00 75.69 197 LYS A C 1
ATOM 1532 O O . LYS A 1 197 ? 11.022 12.540 -0.455 1.00 75.69 197 LYS A O 1
ATOM 1537 N N . ASN A 1 198 ? 9.997 11.345 -2.048 1.00 81.81 198 ASN A N 1
ATOM 1538 C CA . ASN A 1 198 ? 10.117 10.076 -1.333 1.00 81.81 198 ASN A CA 1
ATOM 1539 C C . ASN A 1 198 ? 11.490 9.425 -1.531 1.00 81.81 198 ASN A C 1
ATOM 1541 O O . ASN A 1 198 ? 12.080 9.554 -2.607 1.00 81.81 198 ASN A O 1
ATOM 1545 N N . PRO A 1 199 ? 11.977 8.670 -0.532 1.00 89.00 199 PRO A N 1
ATOM 1546 C CA . PRO A 1 199 ? 13.167 7.862 -0.712 1.00 89.00 199 PRO A CA 1
ATOM 1547 C C . PRO A 1 199 ? 12.942 6.803 -1.793 1.00 89.00 199 PRO A C 1
ATOM 1549 O O . PRO A 1 199 ? 11.844 6.272 -1.966 1.00 89.00 199 PRO A O 1
ATOM 1552 N N . VAL A 1 200 ? 14.012 6.467 -2.505 1.00 90.62 200 VAL A N 1
ATOM 1553 C CA . VAL A 1 200 ? 14.013 5.374 -3.475 1.00 90.62 200 VAL A CA 1
ATOM 1554 C C . VAL A 1 200 ? 15.091 4.363 -3.117 1.00 90.62 200 VAL A C 1
ATOM 1556 O O . VAL A 1 200 ? 16.192 4.741 -2.703 1.00 90.62 200 VAL A O 1
ATOM 1559 N N . ALA A 1 201 ? 14.773 3.079 -3.237 1.00 93.56 201 ALA A N 1
ATOM 1560 C CA . ALA A 1 201 ? 15.729 2.001 -3.020 1.00 93.56 201 ALA A CA 1
ATOM 1561 C C . ALA A 1 201 ? 15.269 0.696 -3.673 1.00 93.56 201 ALA A C 1
ATOM 1563 O O . ALA A 1 201 ? 14.076 0.451 -3.826 1.00 93.56 201 ALA A O 1
ATOM 1564 N N . LYS A 1 202 ? 16.248 -0.155 -3.997 1.00 94.56 202 LYS A N 1
ATOM 1565 C CA . LYS A 1 202 ? 16.033 -1.548 -4.416 1.00 94.56 202 LYS A CA 1
ATOM 1566 C C . LYS A 1 202 ? 15.845 -2.492 -3.221 1.00 94.56 202 LYS A C 1
ATOM 1568 O O . LYS A 1 202 ? 15.212 -3.531 -3.353 1.00 94.56 202 LYS A O 1
ATOM 1573 N N . THR A 1 203 ? 16.415 -2.155 -2.064 1.00 94.69 203 THR A N 1
ATOM 1574 C CA . THR A 1 203 ? 16.445 -3.003 -0.865 1.00 94.69 203 THR A CA 1
ATOM 1575 C C . THR A 1 203 ? 16.280 -2.174 0.406 1.00 94.69 203 THR A C 1
ATOM 1577 O O . THR A 1 203 ? 16.544 -0.967 0.424 1.00 94.69 203 THR A O 1
ATOM 1580 N N . TRP A 1 204 ? 15.845 -2.832 1.482 1.00 96.06 204 TRP A N 1
ATOM 1581 C CA . TRP A 1 204 ? 15.715 -2.210 2.794 1.00 96.06 204 TRP A CA 1
ATOM 1582 C C . TRP A 1 204 ? 17.086 -1.907 3.411 1.00 96.06 204 TRP A C 1
ATOM 1584 O O . TRP A 1 204 ? 17.951 -2.779 3.463 1.00 96.06 204 TRP A O 1
ATOM 1594 N N . LYS A 1 205 ? 17.275 -0.680 3.907 1.00 94.75 205 LYS A N 1
ATOM 1595 C CA . LYS A 1 205 ? 18.540 -0.222 4.522 1.00 94.75 205 LYS A CA 1
ATOM 1596 C C . LYS A 1 205 ? 18.355 0.699 5.732 1.00 94.75 205 LYS A C 1
ATOM 1598 O O . LYS A 1 205 ? 19.295 1.377 6.144 1.00 94.75 205 LYS A O 1
ATOM 1603 N N . TRP A 1 206 ? 17.133 0.779 6.249 1.00 95.88 206 TRP A N 1
ATOM 1604 C CA . TRP A 1 206 ? 16.768 1.709 7.315 1.00 95.88 206 TRP A CA 1
ATOM 1605 C C . TRP A 1 206 ? 16.592 0.994 8.643 1.00 95.88 206 TRP A C 1
ATOM 1607 O O . TRP A 1 206 ? 16.517 -0.236 8.704 1.00 95.88 206 TRP A O 1
ATOM 1617 N N . LYS A 1 207 ? 16.496 1.782 9.712 1.00 96.31 207 LYS A N 1
ATOM 1618 C CA . LYS A 1 207 ? 15.989 1.299 10.994 1.00 96.31 207 LYS A CA 1
ATOM 1619 C C . LYS A 1 207 ? 14.627 0.625 10.782 1.00 96.31 207 LYS A C 1
ATOM 1621 O O . LYS A 1 207 ? 13.780 1.148 10.063 1.00 96.31 207 LYS A O 1
ATOM 1626 N N . THR A 1 208 ? 14.449 -0.549 11.380 1.00 97.50 208 THR A N 1
ATOM 1627 C CA . THR A 1 208 ? 13.237 -1.365 11.241 1.00 97.50 208 THR A CA 1
ATOM 1628 C C . THR A 1 208 ? 12.449 -1.302 12.537 1.00 97.50 208 THR A C 1
ATOM 1630 O O . THR A 1 208 ? 12.864 -1.892 13.535 1.00 97.50 208 THR A O 1
ATOM 1633 N N . ASP A 1 209 ? 11.315 -0.609 12.526 1.00 98.12 209 ASP A N 1
ATOM 1634 C CA . ASP A 1 209 ? 10.448 -0.528 13.698 1.00 98.12 209 ASP A CA 1
ATOM 1635 C C . ASP A 1 209 ? 9.590 -1.802 13.834 1.00 98.12 209 ASP A C 1
ATOM 1637 O O . ASP A 1 209 ? 9.328 -2.474 12.827 1.00 98.12 209 ASP A O 1
ATOM 1641 N N . PRO A 1 210 ? 9.158 -2.190 15.049 1.00 98.44 210 PRO A N 1
ATOM 1642 C CA . PRO A 1 210 ? 8.385 -3.414 15.260 1.00 98.44 210 PRO A CA 1
ATOM 1643 C C . PRO A 1 210 ? 6.957 -3.352 14.671 1.00 98.44 210 PRO A C 1
ATOM 1645 O O . PRO A 1 210 ? 6.256 -2.360 14.879 1.00 98.44 210 PRO A O 1
ATOM 1648 N N . PRO A 1 211 ? 6.454 -4.429 14.028 1.00 98.50 211 PRO A N 1
ATOM 1649 C CA . PRO A 1 211 ? 5.112 -4.468 13.439 1.00 98.50 211 PRO A CA 1
ATOM 1650 C C . PRO A 1 211 ? 3.981 -4.136 14.417 1.00 98.50 211 PRO A C 1
ATOM 1652 O O . PRO A 1 211 ? 3.079 -3.373 14.078 1.00 98.50 211 PRO A O 1
ATOM 1655 N N . ALA A 1 212 ? 4.036 -4.677 15.639 1.00 98.06 212 ALA A N 1
ATOM 1656 C CA . ALA A 1 212 ? 3.009 -4.457 16.658 1.00 98.06 212 ALA A CA 1
ATOM 1657 C C . ALA A 1 212 ? 2.885 -2.973 17.042 1.00 98.06 212 ALA A C 1
ATOM 1659 O O . ALA A 1 212 ? 1.775 -2.448 17.143 1.00 98.06 212 ALA A O 1
ATOM 1660 N N . GLU A 1 213 ? 4.017 -2.278 17.185 1.00 98.38 213 GLU A N 1
ATOM 1661 C CA . GLU A 1 213 ? 4.050 -0.841 17.465 1.00 98.38 213 GLU A CA 1
ATOM 1662 C C . GLU A 1 213 ? 3.527 -0.031 16.279 1.00 98.38 213 GLU A C 1
ATOM 1664 O O . GLU A 1 213 ? 2.722 0.882 16.472 1.00 98.38 213 GLU A O 1
ATOM 1669 N N . ILE A 1 214 ? 3.920 -0.398 15.052 1.00 98.69 214 ILE A N 1
ATOM 1670 C CA . ILE A 1 214 ? 3.436 0.251 13.828 1.00 98.69 214 ILE A CA 1
ATOM 1671 C C . ILE A 1 214 ? 1.913 0.144 13.741 1.00 98.69 214 ILE A C 1
ATOM 1673 O O . ILE A 1 214 ? 1.245 1.156 13.523 1.00 98.69 214 ILE A O 1
ATOM 1677 N N . ILE A 1 215 ? 1.344 -1.052 13.922 1.00 98.62 215 ILE A N 1
ATOM 1678 C CA . ILE A 1 215 ? -0.106 -1.259 13.820 1.00 98.62 215 ILE A CA 1
ATOM 1679 C C . ILE A 1 215 ? -0.853 -0.558 14.950 1.00 98.62 215 ILE A C 1
ATOM 1681 O O . ILE A 1 215 ? -1.864 0.093 14.680 1.00 98.62 215 ILE A O 1
ATOM 1685 N N . GLN A 1 216 ? -0.356 -0.633 16.187 1.00 98.62 216 GLN A N 1
ATOM 1686 C CA . GLN A 1 216 ? -0.983 0.047 17.316 1.00 98.62 216 GLN A CA 1
ATOM 1687 C C . GLN A 1 216 ? -1.048 1.561 17.083 1.00 98.62 216 GLN A C 1
ATOM 1689 O O . GLN A 1 216 ? -2.137 2.135 17.078 1.00 98.62 216 GLN A O 1
ATOM 1694 N N . GLN A 1 217 ? 0.090 2.186 16.772 1.00 98.62 217 GLN A N 1
ATOM 1695 C CA . GLN A 1 217 ? 0.145 3.619 16.486 1.00 98.62 217 GLN A CA 1
ATOM 1696 C C . GLN A 1 217 ? -0.687 3.992 15.255 1.00 98.62 217 GLN A C 1
ATOM 1698 O O . GLN A 1 217 ? -1.325 5.042 15.244 1.00 98.62 217 GLN A O 1
ATOM 1703 N N . SER A 1 218 ? -0.729 3.135 14.230 1.00 98.69 218 SER A N 1
ATOM 1704 C CA . SER A 1 218 ? -1.543 3.376 13.033 1.00 98.69 218 SER A CA 1
ATOM 1705 C C . SER A 1 218 ? -3.022 3.495 13.369 1.00 98.69 218 SER A C 1
ATOM 1707 O O . SER A 1 218 ? -3.673 4.451 12.943 1.00 98.69 218 SER A O 1
ATOM 1709 N N . VAL A 1 219 ? -3.544 2.548 14.153 1.00 98.75 219 VAL A N 1
ATOM 1710 C CA . VAL A 1 219 ? -4.945 2.548 14.581 1.00 98.75 219 VAL A CA 1
ATOM 1711 C C . VAL A 1 219 ? -5.231 3.767 15.455 1.00 98.75 219 VAL A C 1
ATOM 1713 O O . VAL A 1 219 ? -6.203 4.474 15.194 1.00 98.75 219 VAL A O 1
ATOM 1716 N N . ASP A 1 220 ? -4.367 4.065 16.427 1.00 98.69 220 ASP A N 1
ATOM 1717 C CA . ASP A 1 220 ? -4.560 5.193 17.344 1.00 98.69 220 ASP A CA 1
ATOM 1718 C C . ASP A 1 220 ? -4.571 6.535 16.602 1.00 98.69 220 ASP A C 1
ATOM 1720 O O . ASP A 1 220 ? -5.479 7.350 16.782 1.00 98.69 220 ASP A O 1
ATOM 1724 N N . LEU A 1 221 ? -3.609 6.753 15.702 1.00 98.69 221 LEU A N 1
ATOM 1725 C CA . LEU A 1 221 ? -3.531 7.962 14.883 1.00 98.69 221 LEU A CA 1
ATOM 1726 C C . LEU A 1 221 ? -4.706 8.069 13.910 1.00 98.69 221 LEU A C 1
ATOM 1728 O O . LEU A 1 221 ? -5.249 9.160 13.735 1.00 98.69 221 LEU A O 1
ATOM 1732 N N . HIS A 1 222 ? -5.128 6.962 13.294 1.00 98.69 222 HIS A N 1
ATOM 1733 C CA . HIS A 1 222 ? -6.297 6.953 12.418 1.00 98.69 222 HIS A CA 1
ATOM 1734 C C . HIS A 1 222 ? -7.572 7.323 13.182 1.00 98.69 222 HIS A C 1
ATOM 1736 O O . HIS A 1 222 ? -8.295 8.227 12.768 1.00 98.69 222 HIS A O 1
ATOM 1742 N N . VAL A 1 223 ? -7.819 6.687 14.328 1.00 98.50 223 VAL A N 1
ATOM 1743 C CA . VAL A 1 223 ? -8.986 6.968 15.173 1.00 98.50 223 VAL A CA 1
ATOM 1744 C C . VAL A 1 223 ? -8.942 8.396 15.720 1.00 98.50 223 VAL A C 1
ATOM 1746 O O . VAL A 1 223 ? -9.977 9.058 15.780 1.00 98.50 223 VAL A O 1
ATOM 1749 N N . ASN A 1 224 ? -7.767 8.922 16.066 1.00 98.56 224 ASN A N 1
ATOM 1750 C CA . ASN A 1 224 ? -7.636 10.317 16.483 1.00 98.56 224 ASN A CA 1
ATOM 1751 C C . ASN A 1 224 ? -7.968 11.291 15.342 1.00 98.56 224 ASN A C 1
ATOM 1753 O O . ASN A 1 224 ? -8.745 12.216 15.564 1.00 98.56 224 ASN A O 1
ATOM 1757 N N . MET A 1 225 ? -7.522 11.029 14.108 1.00 98.19 225 MET A N 1
ATOM 1758 C CA . MET A 1 225 ? -7.953 11.816 12.942 1.00 98.19 225 MET A CA 1
ATOM 1759 C C . MET A 1 225 ? -9.471 11.735 12.702 1.00 98.19 225 MET A C 1
ATOM 1761 O O . MET A 1 225 ? -10.070 12.711 12.262 1.00 98.19 225 MET A O 1
ATOM 1765 N N . ILE A 1 226 ? -10.124 10.605 13.002 1.00 98.31 226 ILE A N 1
ATOM 1766 C CA . ILE A 1 226 ? -11.594 10.504 12.966 1.00 98.31 226 ILE A CA 1
ATOM 1767 C C . ILE A 1 226 ? -12.229 11.377 14.055 1.00 98.31 226 ILE A C 1
ATOM 1769 O O . ILE A 1 226 ? -13.197 12.090 13.776 1.00 98.31 226 ILE A O 1
ATOM 1773 N N . LYS A 1 227 ? -11.690 11.382 15.279 1.00 98.00 227 LYS A N 1
ATOM 1774 C CA . LYS A 1 227 ? -12.191 12.236 16.371 1.00 98.00 227 LYS A CA 1
ATOM 1775 C C . LYS A 1 227 ? -12.101 13.720 16.025 1.00 98.00 227 LYS A C 1
ATOM 1777 O O . LYS A 1 227 ? -13.051 14.446 16.297 1.00 98.00 227 LYS A O 1
ATOM 1782 N N . GLU A 1 228 ? -11.020 14.140 15.367 1.00 96.75 228 GLU A N 1
ATOM 1783 C CA . GLU A 1 228 ? -10.828 15.510 14.863 1.00 96.75 228 GLU A CA 1
ATOM 1784 C C . GLU A 1 228 ? -11.931 15.937 13.872 1.00 96.75 228 GLU A C 1
ATOM 1786 O O . GLU A 1 228 ? -12.179 17.125 13.706 1.00 96.75 228 GLU A O 1
ATOM 1791 N N . THR A 1 229 ? -12.650 14.996 13.241 1.00 95.81 229 THR A N 1
ATOM 1792 C CA . THR A 1 229 ? -13.786 15.335 12.360 1.00 95.81 229 THR A CA 1
ATOM 1793 C C . THR A 1 229 ? -15.072 15.698 13.103 1.00 95.81 229 THR A C 1
ATOM 1795 O O . THR A 1 229 ? -16.054 16.104 12.477 1.00 95.81 229 THR A O 1
ATOM 1798 N N . LYS A 1 230 ? -15.107 15.553 14.433 1.00 94.12 230 LYS A N 1
ATOM 1799 C CA . LYS A 1 230 ? -16.287 15.875 15.238 1.00 94.12 230 LYS A CA 1
ATOM 1800 C C . LYS A 1 230 ? -16.624 17.362 15.111 1.00 94.12 230 LYS A C 1
ATOM 1802 O O . LYS A 1 230 ? -15.771 18.214 15.312 1.00 94.12 230 LYS A O 1
ATOM 1807 N N . GLY A 1 231 ? -17.886 17.665 14.816 1.00 89.50 231 GLY A N 1
ATOM 1808 C CA . GLY A 1 231 ? -18.366 19.043 14.659 1.00 89.50 231 GLY A CA 1
ATOM 1809 C C . GLY A 1 231 ? -18.224 19.612 13.246 1.00 89.50 231 GLY A C 1
ATOM 1810 O O . GLY A 1 231 ? -18.798 20.661 12.974 1.00 89.50 231 GLY A O 1
ATOM 1811 N N . ILE A 1 232 ? -17.555 18.915 12.317 1.00 93.50 232 ILE A N 1
ATOM 1812 C CA . ILE A 1 232 ? -17.535 19.331 10.909 1.00 93.50 232 ILE A CA 1
ATOM 1813 C C . ILE A 1 232 ? -18.966 19.263 10.329 1.00 93.50 232 ILE A C 1
ATOM 1815 O O . ILE A 1 232 ? -19.628 18.223 10.456 1.00 93.50 232 ILE A O 1
ATOM 1819 N N . PRO A 1 233 ? -19.449 20.315 9.636 1.00 93.75 233 PRO A N 1
ATOM 1820 C CA . PRO A 1 233 ? -20.780 20.328 9.040 1.00 93.75 233 PRO A CA 1
ATOM 1821 C C . PRO A 1 233 ? -21.051 19.153 8.086 1.00 93.75 233 PRO A C 1
ATOM 1823 O O . PRO A 1 233 ? -20.306 18.870 7.134 1.00 93.75 233 PRO A O 1
ATOM 1826 N N . GLY A 1 234 ? -22.176 18.481 8.332 1.00 94.44 234 GLY A N 1
ATOM 1827 C CA . GLY A 1 234 ? -22.662 17.348 7.545 1.00 94.44 234 GLY A CA 1
ATOM 1828 C C . GLY A 1 234 ? -22.140 15.980 7.988 1.00 94.44 234 GLY A C 1
ATOM 1829 O O . GLY A 1 234 ? -22.543 14.983 7.395 1.00 94.44 234 GLY A O 1
ATOM 1830 N N . ILE A 1 235 ? -21.276 15.892 9.007 1.00 96.94 235 ILE A N 1
ATOM 1831 C CA . ILE A 1 235 ? -20.867 14.596 9.567 1.00 96.94 235 ILE A CA 1
ATOM 1832 C C . ILE A 1 235 ? -22.075 13.879 10.169 1.00 96.94 235 ILE A C 1
ATOM 1834 O O . ILE A 1 235 ? -22.789 14.411 11.018 1.00 96.94 235 ILE A O 1
ATOM 1838 N N . ARG A 1 236 ? -22.276 12.636 9.735 1.00 96.56 236 ARG A N 1
ATOM 1839 C CA . ARG A 1 236 ? -23.347 11.758 10.195 1.00 96.56 236 ARG A CA 1
ATOM 1840 C C . ARG A 1 236 ? -22.966 11.077 11.521 1.00 96.56 236 ARG A C 1
ATOM 1842 O O . ARG A 1 236 ? -21.981 10.332 11.530 1.00 96.56 236 ARG A O 1
ATOM 1849 N N . PRO A 1 237 ? -23.709 11.290 12.629 1.00 96.19 237 PRO A N 1
ATOM 1850 C CA . PRO A 1 237 ? -23.330 10.770 13.949 1.00 96.19 237 PRO A CA 1
ATOM 1851 C C . PRO A 1 237 ? -23.244 9.241 14.034 1.00 96.19 237 PRO A C 1
ATOM 1853 O O . PRO A 1 237 ? -22.348 8.715 14.693 1.00 96.19 237 PRO A O 1
ATOM 1856 N N . ASP A 1 238 ? -24.139 8.532 13.340 1.00 96.75 238 ASP A N 1
ATOM 1857 C CA . ASP A 1 238 ? -24.147 7.070 13.204 1.00 96.75 238 ASP A CA 1
ATOM 1858 C C . ASP A 1 238 ? -22.825 6.565 12.609 1.00 96.75 238 ASP A C 1
ATOM 1860 O O . ASP A 1 238 ? -22.125 5.752 13.216 1.00 96.75 238 ASP A O 1
ATOM 1864 N N . ARG A 1 239 ? -22.417 7.140 11.473 1.00 97.25 239 ARG A N 1
ATOM 1865 C CA . ARG A 1 239 ? -21.178 6.766 10.774 1.00 97.25 239 ARG A CA 1
ATOM 1866 C C . ARG A 1 239 ? -19.933 7.166 11.550 1.00 97.25 239 ARG A C 1
ATOM 1868 O O . ARG A 1 239 ? -18.977 6.403 11.614 1.00 97.25 239 ARG A O 1
ATOM 1875 N N . TRP A 1 240 ? -19.940 8.351 12.159 1.00 98.06 240 TRP A N 1
ATOM 1876 C CA . TRP A 1 240 ? -18.826 8.823 12.978 1.00 98.06 240 TRP A CA 1
ATOM 1877 C C . TRP A 1 240 ? -18.582 7.896 14.174 1.00 98.06 240 TRP A C 1
ATOM 1879 O O . TRP A 1 240 ? -17.438 7.546 14.454 1.00 98.06 240 TRP A O 1
ATOM 1889 N N . LYS A 1 241 ? -19.645 7.416 14.834 1.00 97.75 241 LYS A N 1
ATOM 1890 C CA . LYS A 1 241 ? -19.530 6.432 15.920 1.00 97.75 241 LYS A CA 1
ATOM 1891 C C . LYS A 1 241 ? -18.888 5.129 15.432 1.00 97.75 241 LYS A C 1
ATOM 1893 O O . LYS A 1 241 ? -17.955 4.642 16.064 1.00 97.75 241 LYS A O 1
ATOM 1898 N N . GLU A 1 242 ? -19.325 4.599 14.292 1.00 97.94 242 GLU A N 1
ATOM 1899 C CA . GLU A 1 242 ? -18.766 3.373 13.702 1.00 97.94 242 GLU A CA 1
ATOM 1900 C C . GLU A 1 242 ? -17.319 3.520 13.205 1.00 97.94 242 GLU A C 1
ATOM 1902 O O . GLU A 1 242 ? -16.551 2.555 13.253 1.00 97.94 242 GLU A O 1
ATOM 1907 N N . ALA A 1 243 ? -16.935 4.716 12.753 1.00 97.81 243 ALA A N 1
ATOM 1908 C CA . ALA A 1 243 ? -15.608 5.019 12.217 1.00 97.81 243 ALA A CA 1
ATOM 1909 C C . ALA A 1 243 ? -14.474 4.909 13.251 1.00 97.81 243 ALA A C 1
ATOM 1911 O O . ALA A 1 243 ? -13.305 4.831 12.885 1.00 97.81 243 ALA A O 1
ATOM 1912 N N . HIS A 1 244 ? -14.800 4.834 14.545 1.00 97.88 244 HIS A N 1
ATOM 1913 C CA . HIS A 1 244 ? -13.821 4.552 15.600 1.00 97.88 244 HIS A CA 1
ATOM 1914 C C . HIS A 1 244 ? -13.314 3.103 15.571 1.00 97.88 244 HIS A C 1
ATOM 1916 O O . HIS A 1 244 ? -12.334 2.783 16.236 1.00 97.88 244 HIS A O 1
ATOM 1922 N N . THR A 1 245 ? -13.979 2.217 14.824 1.00 98.31 245 THR A N 1
ATOM 1923 C CA . THR A 1 245 ? -13.548 0.831 14.635 1.00 98.31 245 THR A CA 1
ATOM 1924 C C . THR A 1 245 ? -12.994 0.648 13.229 1.00 98.31 245 THR A C 1
ATOM 1926 O O . THR A 1 245 ? -13.742 0.641 12.251 1.00 98.31 245 THR A O 1
ATOM 1929 N N . VAL A 1 246 ? -11.683 0.435 13.131 1.00 98.62 246 VAL A N 1
ATOM 1930 C CA . VAL A 1 246 ? -11.029 0.076 11.868 1.00 98.62 246 VAL A CA 1
ATOM 1931 C C . VAL A 1 246 ? -11.425 -1.352 11.482 1.00 98.62 246 VAL A C 1
ATOM 1933 O O . VAL A 1 246 ? -11.320 -2.277 12.285 1.00 98.62 246 VAL A O 1
ATOM 1936 N N . ARG A 1 247 ? -11.888 -1.540 10.242 1.00 98.56 247 ARG A N 1
ATOM 1937 C CA . ARG A 1 247 ? -12.274 -2.849 9.670 1.00 98.56 247 ARG A CA 1
ATOM 1938 C C . ARG A 1 247 ? -11.437 -3.239 8.459 1.00 98.56 247 ARG A C 1
ATOM 1940 O O . ARG A 1 247 ? -11.314 -4.423 8.136 1.00 98.56 247 ARG A O 1
ATOM 1947 N N . HIS A 1 248 ? -10.851 -2.248 7.798 1.00 98.75 248 HIS A N 1
ATOM 1948 C CA . HIS A 1 248 ? -10.053 -2.432 6.597 1.00 98.75 248 HIS A CA 1
ATOM 1949 C C . HIS A 1 248 ? -8.746 -1.650 6.725 1.00 98.75 248 HIS A C 1
ATOM 1951 O O . HIS A 1 248 ? -8.743 -0.523 7.215 1.00 98.75 248 HIS A O 1
ATOM 1957 N N . CYS A 1 249 ? -7.648 -2.230 6.260 1.00 98.81 249 CYS A N 1
ATOM 1958 C CA . CYS A 1 249 ? -6.354 -1.581 6.137 1.00 98.81 249 CYS A CA 1
ATOM 1959 C C . CYS A 1 249 ? -5.930 -1.599 4.667 1.00 98.81 249 CYS A C 1
ATOM 1961 O O . CYS A 1 249 ? -5.739 -2.664 4.074 1.00 98.81 249 CYS A O 1
ATOM 1963 N N . ALA A 1 250 ? -5.810 -0.416 4.076 1.00 98.69 250 ALA A N 1
ATOM 1964 C CA . ALA A 1 250 ? -5.248 -0.210 2.755 1.00 98.69 250 ALA A CA 1
ATOM 1965 C C . ALA A 1 250 ? -3.753 0.100 2.891 1.00 98.69 250 ALA A C 1
ATOM 1967 O O . ALA A 1 250 ? -3.368 1.217 3.242 1.00 98.69 250 ALA A O 1
ATOM 1968 N N . LEU A 1 251 ? -2.922 -0.900 2.595 1.00 98.69 251 LEU A N 1
ATOM 1969 C CA . LEU A 1 251 ? -1.470 -0.781 2.479 1.00 98.69 251 LEU A CA 1
ATOM 1970 C C . LEU A 1 251 ? -1.159 -0.236 1.082 1.00 98.69 251 LEU A C 1
ATOM 1972 O O . LEU A 1 251 ? -0.795 -0.980 0.173 1.00 98.69 251 LEU A O 1
ATOM 1976 N N . SER A 1 252 ? -1.445 1.051 0.884 1.00 97.19 252 SER A N 1
ATOM 1977 C CA . SER A 1 252 ? -1.387 1.699 -0.434 1.00 97.19 252 SER A CA 1
ATOM 1978 C C . SER A 1 252 ? -1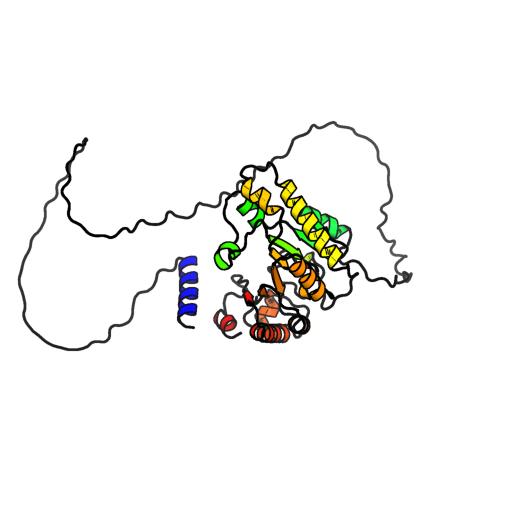.183 3.212 -0.382 1.00 97.19 252 SER A C 1
ATOM 1980 O O . SER A 1 252 ? -1.459 3.890 -1.368 1.00 97.19 252 SER A O 1
ATOM 1982 N N . LEU A 1 253 ? -0.766 3.758 0.764 1.00 95.94 253 LEU A N 1
ATOM 1983 C CA . LEU A 1 253 ? -0.688 5.206 0.951 1.00 95.94 253 LEU A CA 1
ATOM 1984 C C . LEU A 1 253 ? 0.397 5.853 0.075 1.00 95.94 253 LEU A C 1
ATOM 1986 O O . LEU A 1 253 ? 0.154 6.820 -0.645 1.00 95.94 253 LEU A O 1
ATOM 1990 N N . VAL A 1 254 ? 1.628 5.367 0.209 1.00 93.75 254 VAL A N 1
ATOM 1991 C CA . VAL A 1 254 ? 2.815 5.864 -0.488 1.00 93.75 254 VAL A CA 1
ATOM 1992 C C . VAL A 1 254 ? 3.947 4.848 -0.331 1.00 93.75 254 VAL A C 1
ATOM 1994 O O . VAL A 1 254 ? 3.954 4.099 0.644 1.00 93.75 254 VAL A O 1
ATOM 1997 N N . GLY A 1 255 ? 4.904 4.856 -1.257 1.00 95.12 255 GLY A N 1
ATOM 1998 C CA . GLY A 1 255 ? 6.036 3.934 -1.245 1.00 95.12 255 GLY A CA 1
ATOM 1999 C C . GLY A 1 255 ? 5.630 2.519 -1.649 1.00 95.12 255 GLY A C 1
ATOM 2000 O O . GLY A 1 255 ? 4.6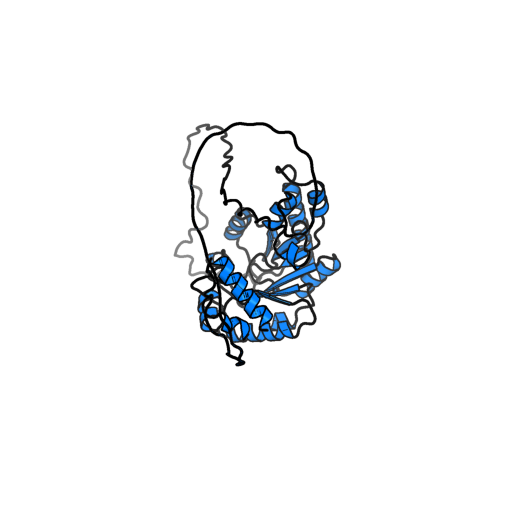15 2.335 -2.317 1.00 95.12 255 GLY A O 1
ATOM 2001 N N . GLU A 1 256 ? 6.437 1.542 -1.253 1.00 96.69 256 GLU A N 1
ATOM 2002 C CA . GLU A 1 256 ? 6.275 0.129 -1.590 1.00 96.69 256 GLU A CA 1
ATOM 2003 C C . GLU A 1 256 ? 6.164 -0.702 -0.298 1.00 96.69 256 GLU A C 1
ATOM 2005 O O . GLU A 1 256 ? 7.184 -1.038 0.315 1.00 96.69 256 GLU A O 1
ATOM 2010 N N . PRO A 1 257 ? 4.936 -1.031 0.151 1.00 97.81 257 PRO A N 1
ATOM 2011 C CA . PRO A 1 257 ? 4.694 -1.722 1.417 1.00 97.81 257 PRO A CA 1
ATOM 2012 C C . PRO A 1 257 ? 5.410 -3.066 1.538 1.00 97.81 257 PRO A C 1
ATOM 2014 O O . PRO A 1 257 ? 5.869 -3.410 2.626 1.00 97.81 257 PRO A O 1
ATOM 2017 N N . ILE A 1 258 ? 5.525 -3.815 0.434 1.00 97.19 258 ILE A N 1
ATOM 2018 C CA . ILE A 1 258 ? 6.119 -5.157 0.444 1.00 97.19 258 ILE A CA 1
ATOM 2019 C C . ILE A 1 258 ? 7.633 -5.135 0.707 1.00 97.19 258 ILE A C 1
ATOM 2021 O O . ILE A 1 258 ? 8.218 -6.161 1.036 1.00 97.19 258 ILE A O 1
ATOM 2025 N N . MET A 1 259 ? 8.267 -3.962 0.600 1.00 96.31 259 MET A N 1
ATOM 2026 C CA . MET A 1 259 ? 9.685 -3.768 0.903 1.00 96.31 259 MET A CA 1
ATOM 2027 C C . MET A 1 259 ? 9.978 -3.822 2.411 1.00 96.31 259 MET A C 1
ATOM 2029 O O . MET A 1 259 ? 11.133 -3.993 2.799 1.00 96.31 259 MET A O 1
ATOM 2033 N N . TYR A 1 260 ? 8.962 -3.663 3.268 1.00 98.12 260 TYR A N 1
ATOM 2034 C CA . TYR A 1 260 ? 9.139 -3.755 4.714 1.00 98.12 260 TYR A CA 1
ATOM 2035 C C . TYR A 1 260 ? 9.535 -5.193 5.117 1.00 98.12 260 TYR A C 1
ATOM 2037 O O . TYR A 1 260 ? 8.753 -6.118 4.889 1.00 98.12 260 TYR A O 1
ATOM 204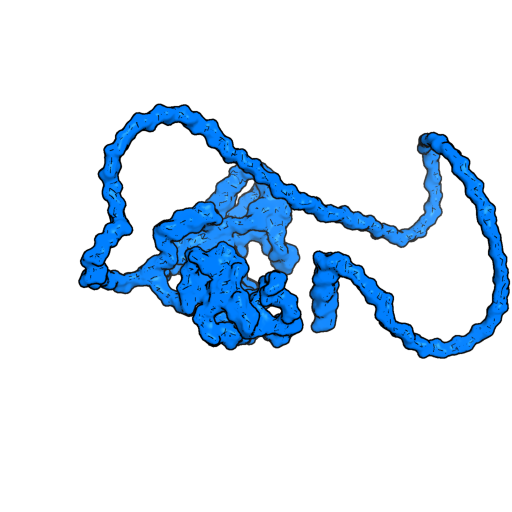5 N N . PRO A 1 261 ? 10.699 -5.416 5.763 1.00 97.88 261 PRO A N 1
ATOM 2046 C CA . PRO A 1 261 ? 11.240 -6.762 5.981 1.00 97.88 261 PRO A CA 1
ATOM 2047 C C . PRO A 1 261 ? 10.356 -7.683 6.824 1.00 97.88 261 PRO A C 1
ATOM 2049 O O . PRO A 1 261 ? 10.466 -8.899 6.730 1.00 97.88 261 PRO A O 1
ATOM 2052 N N . ARG A 1 262 ? 9.482 -7.109 7.660 1.00 98.31 262 ARG A N 1
ATOM 2053 C CA . ARG A 1 262 ? 8.575 -7.844 8.555 1.00 98.31 262 ARG A CA 1
ATOM 2054 C C . ARG A 1 262 ? 7.114 -7.720 8.109 1.00 98.31 262 ARG A C 1
ATOM 2056 O O . ARG A 1 262 ? 6.203 -7.709 8.936 1.00 98.31 262 ARG A O 1
ATOM 2063 N N . ILE A 1 263 ? 6.872 -7.606 6.798 1.00 98.62 263 ILE A N 1
ATOM 2064 C CA . ILE A 1 263 ? 5.526 -7.425 6.228 1.00 98.62 263 ILE A CA 1
ATOM 2065 C C . ILE A 1 263 ? 4.555 -8.542 6.625 1.00 98.62 263 ILE A C 1
ATOM 2067 O O . ILE A 1 263 ? 3.414 -8.254 6.973 1.00 98.62 263 ILE A O 1
ATOM 2071 N N . ASN A 1 264 ? 5.005 -9.796 6.672 1.00 98.69 264 ASN A N 1
ATOM 2072 C CA . ASN A 1 264 ? 4.153 -10.927 7.052 1.00 98.69 264 ASN A CA 1
ATOM 2073 C C . ASN A 1 264 ? 3.688 -10.857 8.514 1.00 98.69 264 ASN A C 1
ATOM 2075 O O . ASN A 1 264 ? 2.531 -11.154 8.817 1.00 98.69 264 ASN A O 1
ATOM 2079 N N . GLU A 1 265 ? 4.556 -10.406 9.418 1.00 98.69 265 GLU A N 1
ATOM 2080 C CA . GLU A 1 265 ? 4.200 -10.186 10.822 1.00 98.69 265 GLU A CA 1
ATOM 2081 C C . GLU A 1 265 ? 3.200 -9.031 10.961 1.00 98.69 265 GLU A C 1
ATOM 2083 O O . GLU A 1 265 ? 2.214 -9.143 11.685 1.00 98.69 265 GLU A O 1
ATOM 2088 N N . LEU A 1 266 ? 3.403 -7.948 10.203 1.00 98.75 266 LEU A N 1
ATOM 2089 C CA . LEU A 1 266 ? 2.488 -6.805 10.156 1.00 98.75 266 LEU A CA 1
ATOM 2090 C C . LEU A 1 266 ? 1.093 -7.202 9.651 1.00 98.75 266 LEU A C 1
ATOM 2092 O O . LEU A 1 266 ? 0.081 -6.778 10.212 1.00 98.75 266 LEU A O 1
ATOM 2096 N N . LEU A 1 267 ? 1.030 -8.031 8.608 1.00 98.69 267 LEU A N 1
ATOM 2097 C CA . LEU A 1 267 ? -0.222 -8.565 8.069 1.00 98.69 267 LEU A CA 1
ATOM 2098 C C . LEU A 1 267 ? -0.934 -9.471 9.081 1.00 98.69 267 LEU A C 1
ATOM 2100 O O . LEU A 1 267 ? -2.139 -9.329 9.289 1.00 98.69 267 LEU A O 1
ATOM 2104 N N . THR A 1 268 ? -0.183 -10.343 9.754 1.00 98.50 268 THR A N 1
ATOM 2105 C CA . THR A 1 268 ? -0.712 -11.243 10.790 1.00 98.50 268 THR A CA 1
ATOM 2106 C C . THR A 1 268 ? -1.285 -10.462 11.976 1.00 98.50 268 THR A C 1
ATOM 2108 O O . THR A 1 268 ? -2.361 -10.795 12.479 1.00 98.50 268 THR A O 1
ATOM 2111 N N . GLU A 1 269 ? -0.626 -9.378 12.391 1.00 98.31 269 GLU A N 1
ATOM 2112 C CA . GLU A 1 269 ? -1.107 -8.486 13.452 1.00 98.31 269 GLU A CA 1
ATOM 2113 C C . GLU A 1 269 ? -2.443 -7.821 13.071 1.00 98.31 269 GLU A C 1
ATOM 2115 O O . GLU A 1 269 ? -3.392 -7.808 13.859 1.00 98.31 269 GLU A O 1
ATOM 2120 N N . LEU A 1 270 ? -2.568 -7.326 11.833 1.00 98.69 270 LEU A N 1
ATOM 2121 C CA . LEU A 1 270 ? -3.829 -6.772 11.320 1.00 98.69 270 LEU A CA 1
ATOM 2122 C C . LEU A 1 270 ? -4.955 -7.818 11.324 1.00 98.69 270 LEU A C 1
ATOM 2124 O O . LEU A 1 270 ? -6.069 -7.533 11.773 1.00 98.69 270 LEU A O 1
ATOM 2128 N N . HIS A 1 271 ? -4.673 -9.038 10.868 1.00 98.44 271 HIS A N 1
ATOM 2129 C CA . HIS A 1 271 ? -5.662 -10.120 10.822 1.00 98.44 271 HIS A CA 1
ATOM 2130 C C . HIS A 1 271 ? -6.084 -10.600 12.206 1.00 98.44 271 HIS A C 1
ATOM 2132 O O . HIS A 1 271 ? -7.272 -10.841 12.425 1.00 98.44 271 HIS A O 1
ATOM 2138 N N . THR A 1 272 ? -5.157 -10.645 13.163 1.00 98.31 272 THR A N 1
ATOM 2139 C CA . THR A 1 272 ? -5.448 -10.963 14.571 1.00 98.31 272 THR A CA 1
ATOM 2140 C C . THR A 1 272 ? -6.447 -9.966 15.164 1.00 98.31 272 THR A C 1
ATOM 2142 O O . THR A 1 272 ? -7.376 -10.347 15.877 1.00 98.31 272 THR A O 1
ATOM 2145 N N . ARG A 1 273 ? -6.345 -8.689 14.775 1.00 98.12 273 ARG A N 1
ATOM 2146 C CA . ARG A 1 273 ? -7.296 -7.622 15.135 1.00 98.12 273 ARG A CA 1
ATOM 2147 C C . ARG A 1 273 ? -8.592 -7.638 14.311 1.00 98.12 273 ARG A C 1
ATOM 2149 O O . ARG A 1 273 ? -9.423 -6.744 14.463 1.00 98.12 273 ARG A O 1
ATOM 2156 N N . ARG A 1 274 ? -8.791 -8.641 13.447 1.00 98.31 274 ARG A N 1
ATOM 2157 C CA . ARG A 1 274 ? -9.914 -8.760 12.497 1.00 98.31 274 ARG A CA 1
ATOM 2158 C C . ARG A 1 274 ? -10.025 -7.566 11.540 1.00 98.31 274 ARG A C 1
ATOM 2160 O O . ARG A 1 274 ? -11.129 -7.153 11.179 1.00 98.31 274 ARG A O 1
ATOM 2167 N N . ILE A 1 275 ? -8.884 -7.016 11.130 1.00 98.75 275 ILE A N 1
ATOM 2168 C CA . ILE A 1 275 ? -8.792 -5.961 10.122 1.00 98.75 275 ILE A CA 1
ATOM 2169 C C . ILE A 1 275 ? -8.428 -6.617 8.791 1.00 98.75 275 ILE A C 1
ATOM 2171 O O . ILE A 1 275 ? -7.362 -7.208 8.650 1.00 98.75 275 ILE A O 1
ATOM 2175 N N . SER A 1 276 ? -9.310 -6.511 7.800 1.00 98.62 276 SER A N 1
ATOM 2176 C CA . SER A 1 276 ? -9.029 -7.007 6.445 1.00 98.62 276 SER A CA 1
ATOM 2177 C C . SER A 1 276 ? -7.947 -6.178 5.751 1.00 98.62 276 SER A C 1
ATOM 2179 O O . SER A 1 276 ? -7.864 -4.969 5.960 1.00 98.62 276 SER A O 1
ATOM 2181 N N . THR A 1 277 ? -7.127 -6.804 4.908 1.00 98.62 277 THR A N 1
ATOM 2182 C CA . THR A 1 277 ? -5.932 -6.172 4.327 1.00 98.62 277 THR A CA 1
ATOM 2183 C C . THR A 1 277 ? -5.976 -6.094 2.807 1.00 98.62 277 THR A C 1
ATOM 2185 O O . THR A 1 277 ? -6.241 -7.074 2.112 1.00 98.62 277 THR A O 1
ATOM 2188 N N . PHE A 1 278 ? -5.672 -4.906 2.292 1.00 98.62 278 PHE A N 1
ATOM 2189 C CA . PHE A 1 278 ? -5.588 -4.604 0.868 1.00 98.62 278 PHE A CA 1
ATOM 2190 C C . PHE A 1 278 ? -4.172 -4.125 0.579 1.00 98.62 278 PHE A C 1
ATOM 2192 O O . PHE A 1 278 ? -3.857 -2.963 0.842 1.00 98.62 278 PHE A O 1
ATOM 2199 N N . LEU A 1 279 ? -3.318 -5.024 0.091 1.00 98.62 279 LEU A N 1
ATOM 2200 C CA . LEU A 1 279 ? -1.921 -4.715 -0.211 1.00 98.62 279 LEU A CA 1
ATOM 2201 C C . LEU A 1 279 ? -1.777 -4.349 -1.679 1.00 98.62 279 LEU A C 1
ATOM 2203 O O . LEU A 1 279 ? -2.220 -5.100 -2.545 1.00 98.62 279 LEU A O 1
ATOM 2207 N N . VAL A 1 280 ? -1.170 -3.194 -1.944 1.00 98.56 280 VAL A N 1
ATOM 2208 C CA . VAL A 1 280 ? -0.838 -2.732 -3.292 1.00 98.56 280 VAL A CA 1
ATOM 2209 C C . VAL A 1 280 ? 0.677 -2.717 -3.444 1.00 98.56 280 VAL A C 1
ATOM 2211 O O . VAL A 1 280 ? 1.362 -2.116 -2.623 1.00 98.56 280 VAL A O 1
ATOM 2214 N N . THR A 1 281 ? 1.176 -3.361 -4.495 1.00 98.19 281 THR A N 1
ATOM 2215 C CA . THR A 1 281 ? 2.600 -3.400 -4.858 1.00 98.19 281 THR A CA 1
ATOM 2216 C C . THR A 1 281 ? 2.797 -3.018 -6.325 1.00 98.19 281 THR A C 1
ATOM 2218 O O . THR A 1 281 ? 1.891 -3.187 -7.145 1.00 98.19 281 THR A O 1
ATOM 2221 N N . ASN A 1 282 ? 3.972 -2.490 -6.663 1.00 97.06 282 ASN A N 1
ATOM 2222 C CA . ASN A 1 282 ? 4.392 -2.185 -8.035 1.00 97.06 282 ASN A CA 1
ATOM 2223 C C . ASN A 1 282 ? 4.934 -3.406 -8.815 1.00 97.06 282 ASN A C 1
ATOM 2225 O O . ASN A 1 282 ? 5.348 -3.274 -9.963 1.00 97.06 282 ASN A O 1
ATOM 2229 N N . GLY A 1 283 ? 4.991 -4.590 -8.192 1.00 97.44 283 GLY A N 1
ATOM 2230 C CA . GLY A 1 283 ? 5.440 -5.820 -8.853 1.00 97.44 283 GLY A CA 1
ATOM 2231 C C . GLY A 1 283 ? 6.958 -5.955 -9.035 1.00 97.44 283 GLY A C 1
ATOM 2232 O O . GLY A 1 283 ? 7.400 -6.853 -9.748 1.00 97.44 283 GLY A O 1
ATOM 2233 N N . GLN A 1 284 ? 7.774 -5.122 -8.385 1.00 98.06 284 GLN A N 1
ATOM 2234 C CA . GLN A 1 284 ? 9.240 -5.156 -8.521 1.00 98.06 284 GLN A CA 1
ATOM 2235 C C . GLN A 1 284 ? 9.948 -6.103 -7.535 1.00 98.06 284 GLN A C 1
ATOM 2237 O O . GLN A 1 284 ? 11.153 -6.345 -7.640 1.00 98.06 284 GLN A O 1
ATOM 2242 N N . HIS A 1 285 ? 9.208 -6.681 -6.587 1.00 98.00 285 HIS A N 1
ATOM 2243 C CA . HIS A 1 285 ? 9.731 -7.594 -5.566 1.00 98.00 285 HIS A CA 1
ATOM 2244 C C . HIS A 1 285 ? 9.069 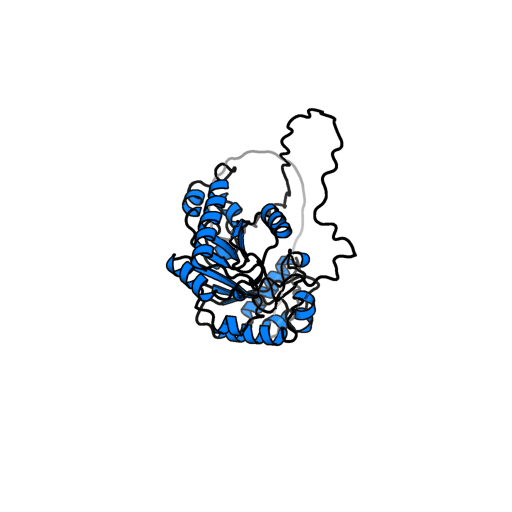-8.982 -5.660 1.00 98.00 285 HIS A C 1
ATOM 2246 O O . HIS A 1 285 ? 8.356 -9.376 -4.737 1.00 98.00 285 HIS A O 1
ATOM 2252 N N . PRO A 1 286 ? 9.280 -9.742 -6.754 1.00 98.19 286 PRO A N 1
ATOM 2253 C CA . PRO A 1 286 ? 8.612 -11.026 -6.961 1.00 98.19 286 PRO A CA 1
ATOM 2254 C C . PRO A 1 286 ? 8.908 -12.038 -5.849 1.00 98.19 286 PRO A C 1
ATOM 2256 O O . PRO A 1 286 ? 8.009 -12.766 -5.456 1.00 98.19 286 PRO A O 1
ATOM 2259 N N . ASP A 1 287 ? 10.121 -12.065 -5.290 1.00 97.88 287 ASP A N 1
ATOM 2260 C CA . ASP A 1 287 ? 10.448 -12.979 -4.184 1.00 97.88 287 ASP A CA 1
ATOM 2261 C C . ASP A 1 287 ? 9.626 -12.654 -2.927 1.00 97.88 287 ASP A C 1
ATOM 2263 O O . ASP A 1 287 ? 9.011 -13.536 -2.337 1.00 97.88 287 ASP A O 1
ATOM 2267 N N . ALA A 1 288 ? 9.479 -11.367 -2.593 1.00 97.56 288 ALA A N 1
ATOM 2268 C CA . ALA A 1 288 ? 8.610 -10.946 -1.495 1.00 97.56 288 ALA A CA 1
ATOM 2269 C C . ALA A 1 288 ? 7.129 -11.256 -1.783 1.00 97.56 288 ALA A C 1
ATOM 2271 O O . ALA A 1 288 ? 6.385 -11.611 -0.872 1.00 97.56 288 ALA A O 1
ATOM 2272 N N . ILE A 1 289 ? 6.697 -11.167 -3.049 1.00 97.88 289 ILE A N 1
ATOM 2273 C CA . ILE A 1 289 ? 5.357 -11.599 -3.475 1.00 97.88 289 ILE A CA 1
ATOM 2274 C C . ILE A 1 289 ? 5.212 -13.114 -3.404 1.00 97.88 289 ILE A C 1
ATOM 2276 O O . ILE A 1 289 ? 4.092 -13.558 -3.217 1.00 97.88 289 ILE A O 1
ATOM 2280 N N . ALA A 1 290 ? 6.264 -13.919 -3.545 1.00 97.69 290 ALA A N 1
ATOM 2281 C CA . ALA A 1 290 ? 6.194 -15.371 -3.384 1.00 97.69 290 ALA A CA 1
ATOM 2282 C C . ALA A 1 290 ? 6.066 -15.759 -1.900 1.00 97.69 290 ALA A C 1
ATOM 2284 O O . ALA A 1 290 ? 5.219 -16.581 -1.556 1.00 97.69 290 ALA A O 1
ATOM 2285 N N . ASP A 1 291 ? 6.803 -15.076 -1.023 1.00 97.38 291 ASP A N 1
ATOM 2286 C CA . ASP A 1 291 ? 6.855 -15.364 0.418 1.00 97.38 291 ASP A CA 1
ATOM 2287 C C . ASP A 1 291 ? 5.732 -14.698 1.233 1.00 97.38 291 ASP A C 1
ATOM 2289 O O . ASP A 1 291 ? 5.602 -14.924 2.439 1.00 97.38 291 ASP A O 1
ATOM 2293 N N . LEU A 1 292 ? 4.910 -13.852 0.604 1.00 97.94 292 LEU A N 1
ATOM 2294 C CA . LEU A 1 292 ? 3.841 -13.123 1.285 1.00 97.94 292 LEU A CA 1
ATOM 2295 C C . LEU A 1 292 ? 2.814 -14.087 1.906 1.00 97.94 292 LEU A C 1
ATOM 2297 O O . LEU A 1 292 ? 2.329 -15.004 1.237 1.00 97.94 292 LEU A O 1
ATOM 2301 N N . VAL A 1 293 ? 2.418 -13.857 3.157 1.00 97.06 293 VAL A N 1
ATOM 2302 C CA . VAL A 1 293 ? 1.255 -14.545 3.745 1.00 97.06 293 VAL A CA 1
ATOM 2303 C C . VAL A 1 293 ? -0.035 -14.103 3.046 1.00 97.06 293 VAL A C 1
ATOM 2305 O O . VAL A 1 293 ? -0.068 -13.019 2.450 1.00 97.06 293 VAL A O 1
ATOM 2308 N N . PRO A 1 294 ? -1.116 -14.903 3.098 1.00 97.12 294 PRO A N 1
ATOM 2309 C CA . PRO A 1 294 ? -2.370 -14.494 2.496 1.00 97.12 294 PRO A CA 1
ATOM 2310 C C . PRO A 1 294 ? -2.853 -13.136 3.016 1.00 97.12 294 PRO A C 1
ATOM 2312 O O . PRO A 1 294 ? -2.764 -12.845 4.206 1.00 97.12 294 PRO A O 1
ATOM 2315 N N . VAL A 1 295 ? -3.382 -12.302 2.123 1.00 97.94 295 VAL A N 1
ATOM 2316 C CA . VAL A 1 295 ? -4.040 -11.024 2.436 1.00 97.94 295 VAL A CA 1
ATOM 2317 C C . VAL A 1 295 ? -5.493 -11.077 1.988 1.00 97.94 295 VAL A C 1
ATOM 2319 O O . VAL A 1 295 ? -5.868 -11.926 1.183 1.00 97.94 295 VAL A O 1
ATOM 2322 N N . THR A 1 296 ? -6.340 -10.160 2.465 1.00 97.88 296 THR A N 1
ATOM 2323 C CA . THR A 1 296 ? -7.746 -10.161 2.025 1.00 97.88 296 THR A CA 1
ATOM 2324 C C . THR A 1 296 ? -7.868 -9.889 0.527 1.00 97.88 296 THR A C 1
ATOM 2326 O O . THR A 1 296 ? -8.696 -10.509 -0.137 1.00 97.88 296 THR A O 1
ATOM 2329 N N . GLN A 1 297 ? -7.054 -8.975 -0.010 1.00 98.38 297 GLN A N 1
ATOM 2330 C CA . GLN A 1 297 ? -6.950 -8.759 -1.450 1.00 98.38 297 GLN A CA 1
ATOM 2331 C C . GLN A 1 297 ? -5.578 -8.192 -1.841 1.00 98.38 297 GLN A C 1
ATOM 2333 O O . GLN A 1 297 ? -5.152 -7.166 -1.304 1.00 98.38 297 GLN A O 1
ATOM 2338 N N . LEU A 1 298 ? -4.906 -8.835 -2.797 1.00 98.56 298 LEU A N 1
ATOM 2339 C CA . LEU A 1 298 ? -3.595 -8.424 -3.307 1.00 98.56 298 LEU A CA 1
ATOM 2340 C C . LEU A 1 298 ? -3.734 -7.713 -4.653 1.00 98.56 298 LEU A C 1
ATOM 2342 O O . LEU A 1 298 ? -4.386 -8.217 -5.564 1.00 98.56 298 LEU A O 1
ATOM 2346 N N . TYR A 1 299 ? -3.103 -6.552 -4.772 1.00 98.62 299 TYR A N 1
ATOM 2347 C CA . TYR A 1 299 ? -3.074 -5.742 -5.979 1.00 98.62 299 TYR A CA 1
ATOM 2348 C C . TYR A 1 299 ? -1.645 -5.636 -6.499 1.00 98.62 299 TYR A C 1
ATOM 2350 O O . TYR A 1 299 ? -0.757 -5.208 -5.760 1.00 98.62 299 TYR A O 1
ATOM 2358 N N . VAL A 1 300 ? -1.452 -5.922 -7.783 1.00 98.44 300 VAL A N 1
ATOM 2359 C CA . VAL A 1 300 ? -0.256 -5.510 -8.528 1.00 98.44 300 VAL A CA 1
ATOM 2360 C C . VAL A 1 300 ? -0.656 -4.341 -9.420 1.00 98.44 300 VAL A C 1
ATOM 2362 O O . VAL A 1 300 ? -1.655 -4.422 -10.139 1.00 98.44 300 VAL A O 1
ATOM 2365 N N . SER A 1 301 ? 0.078 -3.234 -9.330 1.00 97.69 301 SER A N 1
ATOM 2366 C CA . SER A 1 301 ? -0.092 -2.107 -10.251 1.00 97.69 301 SER A CA 1
ATOM 2367 C C . SER A 1 301 ? 0.618 -2.444 -11.559 1.00 97.69 301 SER A C 1
ATOM 2369 O O . SER A 1 301 ? 1.797 -2.788 -11.544 1.00 97.69 301 SER A O 1
ATOM 2371 N N . VAL A 1 302 ? -0.130 -2.421 -12.660 1.00 97.44 302 VAL A N 1
ATOM 2372 C CA . VAL A 1 302 ? 0.350 -2.712 -14.014 1.00 97.44 302 VAL A CA 1
ATOM 2373 C C . VAL A 1 302 ? 0.171 -1.437 -14.809 1.00 97.44 302 VAL A C 1
ATOM 2375 O O . VAL A 1 302 ? -0.892 -1.172 -15.365 1.00 97.44 302 VAL A O 1
ATOM 2378 N N . ASP A 1 303 ? 1.206 -0.610 -14.791 1.00 96.25 303 ASP A N 1
ATOM 2379 C CA . ASP A 1 303 ? 1.142 0.750 -15.314 1.00 96.25 303 ASP A CA 1
ATOM 2380 C C . ASP A 1 303 ? 1.787 0.863 -16.706 1.00 96.25 303 ASP A C 1
ATOM 2382 O O . ASP A 1 303 ? 1.871 1.950 -17.263 1.00 96.25 303 ASP A O 1
ATOM 2386 N N . ALA A 1 304 ? 2.155 -0.258 -17.331 1.00 96.25 304 ALA A N 1
ATOM 2387 C CA . ALA A 1 304 ? 2.638 -0.303 -18.708 1.00 96.25 304 ALA A CA 1
ATOM 2388 C C . ALA A 1 304 ? 2.310 -1.643 -19.397 1.00 96.25 304 ALA A C 1
ATOM 2390 O O . ALA A 1 304 ? 2.399 -2.684 -18.739 1.00 96.25 304 ALA A O 1
ATOM 2391 N N . PRO A 1 305 ? 1.963 -1.633 -20.698 1.00 95.88 305 PRO A N 1
ATOM 2392 C CA . PRO A 1 305 ? 1.656 -2.845 -21.462 1.00 95.88 305 PRO A CA 1
ATOM 2393 C C . PRO A 1 305 ? 2.899 -3.549 -22.027 1.00 95.88 305 PRO A C 1
ATOM 2395 O O . PRO A 1 305 ? 2.828 -4.711 -22.416 1.00 95.88 305 PRO A O 1
ATOM 2398 N N . ASN A 1 306 ? 4.046 -2.869 -22.073 1.00 96.38 306 ASN A N 1
ATOM 2399 C CA . ASN A 1 306 ? 5.307 -3.389 -22.599 1.00 96.38 306 ASN A CA 1
ATOM 2400 C C . ASN A 1 306 ? 6.512 -2.799 -21.837 1.00 96.38 306 ASN A C 1
ATOM 2402 O O . ASN A 1 306 ? 6.374 -1.858 -21.053 1.00 96.38 306 ASN A O 1
ATOM 2406 N N . GLU A 1 307 ? 7.700 -3.358 -22.072 1.00 96.81 307 GLU A N 1
ATOM 2407 C CA . GLU A 1 307 ? 8.952 -2.973 -21.402 1.00 96.81 307 GLU A CA 1
ATOM 2408 C C . GLU A 1 307 ? 9.311 -1.496 -21.598 1.00 96.81 307 GLU A C 1
ATOM 2410 O O . GLU A 1 307 ? 9.620 -0.796 -20.635 1.00 96.81 307 GLU A O 1
ATOM 2415 N N . LYS A 1 308 ? 9.191 -0.999 -22.831 1.00 96.00 308 LYS A N 1
ATOM 2416 C CA . LYS A 1 308 ? 9.503 0.391 -23.173 1.00 96.00 308 LYS A CA 1
ATOM 2417 C C . LYS A 1 308 ? 8.615 1.368 -22.399 1.00 96.00 308 LYS A C 1
ATOM 2419 O O . LYS A 1 308 ? 9.102 2.365 -21.864 1.00 96.00 308 LYS A O 1
ATOM 2424 N N . ASP A 1 309 ? 7.319 1.086 -22.330 1.00 96.25 309 ASP A N 1
ATOM 2425 C CA . ASP A 1 309 ? 6.379 1.931 -21.600 1.00 96.25 309 ASP A CA 1
ATOM 2426 C C . ASP A 1 309 ? 6.607 1.829 -20.086 1.00 96.25 309 ASP A C 1
ATOM 2428 O O . ASP A 1 309 ? 6.474 2.833 -19.387 1.00 96.25 309 ASP A O 1
ATOM 2432 N N . LEU A 1 310 ? 7.031 0.666 -19.570 1.00 96.88 310 LEU A N 1
ATOM 2433 C CA . LEU A 1 310 ? 7.382 0.504 -18.155 1.00 96.88 310 LEU A CA 1
ATOM 2434 C C . LEU A 1 310 ? 8.557 1.416 -17.789 1.00 96.88 310 LEU A C 1
ATOM 2436 O O . LEU A 1 310 ? 8.498 2.146 -16.799 1.00 96.88 310 LEU A O 1
ATOM 2440 N N . GLU A 1 311 ? 9.610 1.424 -18.602 1.00 96.56 311 GLU A N 1
ATOM 2441 C CA . GLU A 1 311 ? 10.761 2.305 -18.400 1.00 96.56 311 GLU A CA 1
ATOM 2442 C C . GLU A 1 311 ? 10.366 3.786 -18.451 1.00 96.56 311 GLU A C 1
ATOM 2444 O O . GLU A 1 311 ? 10.784 4.578 -17.599 1.00 96.56 311 GLU A O 1
ATOM 2449 N N . ALA A 1 312 ? 9.526 4.164 -19.419 1.00 95.56 312 ALA A N 1
ATOM 2450 C CA . ALA A 1 312 ? 9.103 5.546 -19.613 1.00 95.56 312 ALA A CA 1
ATOM 2451 C C . ALA A 1 312 ? 8.200 6.056 -18.476 1.00 95.56 312 ALA A C 1
ATOM 2453 O O . ALA A 1 312 ? 8.381 7.182 -17.989 1.00 95.56 312 ALA A O 1
ATOM 2454 N N . VAL A 1 313 ? 7.236 5.231 -18.061 1.00 95.38 313 VAL A N 1
ATOM 2455 C CA . VAL A 1 313 ? 6.166 5.595 -17.128 1.00 95.38 313 VAL A CA 1
ATOM 2456 C C . VAL A 1 313 ? 6.573 5.355 -15.685 1.00 95.38 313 VAL A C 1
ATOM 2458 O O . VAL A 1 313 ? 6.461 6.274 -14.871 1.00 95.38 313 VAL A O 1
ATOM 2461 N N . ASP A 1 314 ? 7.066 4.162 -15.357 1.00 95.12 314 ASP A N 1
ATOM 2462 C CA . ASP A 1 314 ? 7.358 3.768 -13.978 1.00 95.12 314 ASP A CA 1
ATOM 2463 C C . ASP A 1 314 ? 8.764 4.147 -13.532 1.00 95.12 314 ASP A C 1
ATOM 2465 O O . ASP A 1 314 ? 9.002 4.319 -12.330 1.00 95.12 314 ASP A O 1
ATOM 2469 N N . ARG A 1 315 ? 9.684 4.335 -14.485 1.00 95.19 315 ARG A N 1
ATOM 2470 C CA . ARG A 1 315 ? 11.090 4.682 -14.231 1.00 95.19 315 ARG A CA 1
ATOM 2471 C C . ARG A 1 315 ? 11.669 3.818 -13.099 1.00 95.19 315 ARG A C 1
ATOM 2473 O O . ARG A 1 315 ? 12.038 4.355 -12.041 1.00 95.19 315 ARG A O 1
ATOM 2480 N N . PRO A 1 316 ? 11.639 2.484 -13.260 1.00 96.25 316 PRO A N 1
ATOM 2481 C CA . PRO A 1 316 ? 12.083 1.563 -12.230 1.00 96.25 316 PRO A CA 1
ATOM 2482 C C . PRO A 1 316 ? 13.582 1.725 -11.978 1.00 96.25 316 PRO A C 1
ATOM 2484 O O . PRO A 1 316 ? 14.349 2.119 -12.851 1.00 96.25 316 PRO A O 1
ATOM 2487 N N . LEU A 1 317 ? 14.014 1.419 -10.757 1.00 95.88 317 LEU A N 1
ATOM 2488 C CA . LEU A 1 317 ? 15.438 1.364 -10.433 1.00 95.88 317 LEU A CA 1
ATOM 2489 C C . LEU A 1 317 ? 16.094 0.076 -10.940 1.00 95.88 317 LEU A C 1
ATOM 2491 O O . LEU A 1 317 ? 17.311 0.047 -11.115 1.00 95.88 317 LEU A O 1
ATOM 2495 N N . PHE A 1 318 ? 15.327 -1.009 -11.040 1.00 97.06 318 PHE A N 1
ATOM 2496 C CA . PHE A 1 318 ? 15.807 -2.322 -11.459 1.00 97.06 318 PHE A CA 1
ATOM 2497 C C . PHE A 1 318 ? 15.993 -2.375 -12.975 1.00 97.06 318 PHE A C 1
ATOM 2499 O O . PHE A 1 318 ? 15.102 -1.967 -13.709 1.00 97.06 318 PHE A O 1
ATOM 2506 N N . ASP A 1 319 ? 17.123 -2.919 -13.423 1.00 96.81 319 ASP A N 1
ATOM 2507 C CA . ASP A 1 319 ? 17.410 -3.090 -14.852 1.00 96.81 319 ASP A CA 1
ATOM 2508 C C . ASP A 1 319 ? 16.595 -4.260 -15.442 1.00 96.81 319 ASP A C 1
ATOM 2510 O O . ASP A 1 319 ? 16.273 -4.272 -16.619 1.00 96.81 319 ASP A O 1
ATOM 2514 N N . ASP A 1 320 ? 16.198 -5.223 -14.600 1.00 97.75 320 ASP A N 1
ATOM 2515 C CA . ASP A 1 320 ? 15.340 -6.375 -14.911 1.00 97.75 320 ASP A CA 1
ATOM 2516 C C . ASP A 1 320 ? 13.854 -6.125 -14.564 1.00 97.75 320 ASP A C 1
ATOM 2518 O O . ASP A 1 320 ? 13.095 -7.059 -14.285 1.00 97.75 320 ASP A O 1
ATOM 2522 N N . ALA A 1 321 ? 13.416 -4.862 -14.523 1.00 97.81 321 ALA A N 1
ATOM 2523 C CA . ALA A 1 321 ? 12.096 -4.475 -14.017 1.00 97.81 321 ALA A CA 1
ATOM 2524 C C . ALA A 1 321 ? 10.914 -5.096 -14.774 1.00 97.81 321 ALA A C 1
ATOM 2526 O O . ALA A 1 321 ? 9.895 -5.442 -14.163 1.00 97.81 321 ALA A O 1
ATOM 2527 N N . TRP A 1 322 ? 11.048 -5.263 -16.091 1.00 98.06 322 TRP A N 1
ATOM 2528 C CA . TRP A 1 322 ? 10.025 -5.900 -16.915 1.00 98.06 322 TRP A CA 1
ATOM 2529 C C . TRP A 1 322 ? 9.856 -7.381 -16.565 1.00 98.06 322 TRP A C 1
ATOM 2531 O O . TRP A 1 322 ? 8.744 -7.862 -16.335 1.00 98.06 322 TRP A O 1
ATOM 2541 N N . ASP A 1 323 ? 10.966 -8.104 -16.426 1.00 98.44 323 ASP A N 1
ATOM 2542 C CA . ASP A 1 323 ? 10.957 -9.509 -16.022 1.00 98.44 323 ASP A CA 1
ATOM 2543 C C . ASP A 1 323 ? 10.414 -9.702 -14.608 1.00 98.44 323 ASP A C 1
ATOM 2545 O O . ASP A 1 323 ? 9.637 -10.635 -14.365 1.00 98.44 323 ASP A O 1
ATOM 2549 N N . ARG A 1 324 ? 10.752 -8.790 -13.689 1.00 98.38 324 ARG A N 1
ATOM 2550 C CA . ARG A 1 324 ? 10.186 -8.752 -12.335 1.00 98.38 324 ARG A CA 1
ATOM 2551 C C . ARG A 1 324 ? 8.675 -8.594 -12.364 1.00 98.38 324 ARG A C 1
ATOM 2553 O O . ARG A 1 324 ? 7.993 -9.390 -11.722 1.00 98.38 324 ARG A O 1
ATOM 2560 N N . LEU A 1 325 ? 8.151 -7.638 -13.134 1.00 98.19 325 LEU A N 1
ATOM 2561 C CA . LEU A 1 325 ? 6.710 -7.425 -13.262 1.00 98.19 325 LEU A CA 1
ATOM 2562 C C . LEU A 1 325 ? 6.015 -8.676 -13.813 1.00 98.19 325 LEU A C 1
ATOM 2564 O O . LEU A 1 325 ? 5.070 -9.170 -13.199 1.00 98.19 325 LEU A O 1
ATOM 2568 N N . ARG A 1 326 ? 6.526 -9.257 -14.907 1.00 98.12 326 ARG A N 1
ATOM 2569 C CA . ARG A 1 326 ? 5.964 -10.492 -15.487 1.00 98.12 326 ARG A CA 1
ATOM 2570 C C . ARG A 1 326 ? 5.991 -11.656 -14.498 1.00 98.12 326 ARG A C 1
ATOM 2572 O O . ARG A 1 326 ? 5.027 -12.415 -14.404 1.00 98.12 326 ARG A O 1
ATOM 2579 N N . ARG A 1 327 ? 7.075 -11.813 -13.732 1.00 98.31 327 ARG A N 1
ATOM 2580 C CA . ARG A 1 327 ? 7.165 -12.833 -12.676 1.00 98.31 327 ARG A CA 1
ATOM 2581 C C . ARG A 1 327 ? 6.147 -12.574 -11.566 1.00 98.31 327 ARG A C 1
ATOM 2583 O O . ARG A 1 327 ? 5.473 -13.511 -11.148 1.00 98.31 327 ARG A O 1
ATOM 2590 N N . SER A 1 328 ? 5.990 -11.327 -11.138 1.00 98.31 328 SER A N 1
ATOM 2591 C CA . SER A 1 328 ? 5.004 -10.918 -10.137 1.00 98.31 328 SER A CA 1
ATOM 2592 C C . SER A 1 328 ? 3.566 -11.179 -10.586 1.00 98.31 328 SER A C 1
ATOM 2594 O O . SER A 1 328 ? 2.761 -11.624 -9.775 1.00 98.31 328 SER A O 1
ATOM 2596 N N . LEU A 1 329 ? 3.244 -10.988 -11.870 1.00 98.06 329 LEU A N 1
ATOM 2597 C CA . LEU A 1 329 ? 1.927 -11.316 -12.429 1.00 98.06 329 LEU A CA 1
ATOM 2598 C C . LEU A 1 329 ? 1.656 -12.825 -12.460 1.00 98.06 329 LEU A C 1
ATOM 2600 O O . LEU A 1 329 ? 0.563 -13.258 -12.095 1.00 98.06 329 LEU A O 1
ATOM 2604 N N . ARG A 1 330 ? 2.657 -13.648 -12.800 1.00 97.94 330 ARG A N 1
ATOM 2605 C CA . ARG A 1 330 ? 2.535 -15.115 -12.689 1.00 97.94 330 ARG A CA 1
ATOM 2606 C C . ARG A 1 330 ? 2.294 -15.544 -11.244 1.00 97.94 330 ARG A C 1
ATOM 2608 O O . ARG A 1 330 ? 1.371 -16.306 -10.987 1.00 97.94 330 ARG A O 1
ATOM 2615 N N . LEU A 1 331 ? 3.065 -14.997 -10.303 1.00 97.75 331 LEU A N 1
ATOM 2616 C CA . LEU A 1 331 ? 2.867 -15.258 -8.876 1.00 97.75 331 LEU A CA 1
ATOM 2617 C C . LEU A 1 331 ? 1.484 -14.803 -8.407 1.00 97.75 331 LEU A C 1
ATOM 2619 O O . LEU A 1 331 ? 0.852 -15.503 -7.629 1.00 97.75 331 LEU A O 1
ATOM 2623 N N . LEU A 1 332 ? 0.989 -13.663 -8.897 1.00 97.06 332 LEU A N 1
ATOM 2624 C CA . LEU A 1 332 ? -0.349 -13.169 -8.587 1.00 97.06 332 LEU A CA 1
ATOM 2625 C C . LEU A 1 332 ? -1.438 -14.142 -9.061 1.00 97.06 332 LEU A C 1
ATOM 2627 O O . LEU A 1 332 ? -2.394 -14.377 -8.329 1.00 97.06 332 LEU A O 1
ATOM 2631 N N . ARG A 1 333 ? -1.299 -14.721 -10.258 1.00 95.56 333 ARG A N 1
ATOM 2632 C CA . ARG A 1 333 ? -2.232 -15.729 -10.786 1.00 95.56 333 ARG A CA 1
ATOM 2633 C C . ARG A 1 333 ? -2.267 -16.991 -9.923 1.00 95.56 333 ARG A C 1
ATOM 2635 O O . ARG A 1 333 ? -3.334 -17.563 -9.735 1.00 95.56 333 ARG A O 1
ATOM 2642 N N . ASP A 1 334 ? -1.120 -17.406 -9.398 1.00 95.44 334 ASP A N 1
ATOM 2643 C CA . ASP A 1 334 ? -0.979 -18.666 -8.663 1.00 95.44 334 ASP A CA 1
ATOM 2644 C C . ASP A 1 334 ? -1.412 -18.548 -7.177 1.00 95.44 334 ASP A C 1
ATOM 2646 O O . ASP A 1 334 ? -1.329 -19.510 -6.413 1.00 95.44 334 ASP A O 1
ATOM 2650 N N . ARG A 1 335 ? -1.888 -17.371 -6.742 1.00 94.00 335 ARG A N 1
ATOM 2651 C CA . ARG A 1 335 ? -2.339 -17.108 -5.368 1.00 94.00 335 ARG A CA 1
ATOM 2652 C C . ARG A 1 335 ? -3.771 -17.587 -5.123 1.00 94.00 335 ARG A C 1
ATOM 2654 O O . ARG A 1 335 ? -4.701 -17.141 -5.787 1.00 94.00 335 ARG A O 1
ATOM 2661 N N . ASP A 1 336 ? -3.965 -18.360 -4.057 1.00 92.31 336 ASP A N 1
ATOM 2662 C CA . ASP A 1 336 ? -5.289 -18.772 -3.562 1.00 92.31 336 ASP A CA 1
ATOM 2663 C C . ASP A 1 336 ? -5.949 -17.684 -2.686 1.00 92.31 336 ASP A C 1
ATOM 2665 O O . ASP A 1 336 ? -6.193 -17.847 -1.492 1.00 92.31 336 ASP A O 1
ATOM 2669 N N . GLN A 1 337 ? -6.143 -16.494 -3.259 1.00 94.75 337 GLN A N 1
ATOM 2670 C CA . GLN A 1 337 ? -6.832 -15.372 -2.612 1.00 94.75 337 GLN A CA 1
ATOM 2671 C C . GLN A 1 337 ? -7.396 -14.407 -3.659 1.00 94.75 337 GLN A C 1
ATOM 2673 O O . GLN A 1 337 ? -7.178 -14.560 -4.858 1.00 94.75 337 GLN A O 1
ATOM 2678 N N . ARG A 1 338 ? -8.096 -13.353 -3.224 1.00 96.81 338 ARG A N 1
ATOM 2679 C CA . ARG A 1 338 ? -8.572 -12.313 -4.147 1.00 96.81 338 ARG A CA 1
ATOM 2680 C C . ARG A 1 338 ? -7.387 -11.521 -4.698 1.00 96.81 338 ARG A C 1
ATOM 2682 O O . ARG A 1 338 ? -6.643 -10.902 -3.934 1.00 96.81 338 ARG A O 1
ATOM 2689 N N . THR A 1 339 ? -7.256 -11.479 -6.016 1.00 98.00 339 THR A N 1
ATOM 2690 C CA . THR A 1 339 ? -6.167 -10.781 -6.703 1.00 98.00 339 THR A CA 1
ATOM 2691 C C . THR A 1 339 ? -6.688 -9.771 -7.716 1.00 98.00 339 THR A C 1
ATOM 2693 O O . THR A 1 339 ? -7.798 -9.898 -8.233 1.00 98.00 339 THR A O 1
ATOM 2696 N N . VAL A 1 340 ? -5.913 -8.708 -7.944 1.00 97.94 340 VAL A N 1
ATOM 2697 C CA . VAL A 1 340 ? -6.243 -7.634 -8.885 1.00 97.94 340 VAL A CA 1
ATOM 2698 C C . VAL A 1 340 ? -4.981 -7.164 -9.602 1.00 97.94 340 VAL A C 1
ATOM 2700 O O . VAL A 1 340 ? -4.037 -6.709 -8.959 1.00 97.94 340 VAL A O 1
ATOM 2703 N N . ALA A 1 341 ? -5.000 -7.189 -10.931 1.00 97.31 341 ALA A N 1
ATOM 2704 C CA . ALA A 1 341 ? -4.142 -6.332 -11.740 1.00 97.31 341 ALA A CA 1
ATOM 2705 C C . ALA A 1 341 ? -4.838 -4.970 -11.877 1.00 97.31 341 ALA A C 1
ATOM 2707 O O . ALA A 1 341 ? -5.966 -4.890 -12.367 1.00 97.31 341 ALA A O 1
ATOM 2708 N N . ARG A 1 342 ? -4.220 -3.902 -11.366 1.00 97.44 342 ARG A N 1
ATOM 2709 C CA . ARG A 1 342 ? -4.779 -2.544 -11.405 1.00 97.44 342 ARG A CA 1
ATOM 2710 C C . ARG A 1 342 ? -3.985 -1.696 -12.382 1.00 97.44 342 ARG A C 1
ATOM 2712 O O . ARG A 1 342 ? -2.790 -1.526 -12.186 1.00 97.44 342 ARG A O 1
ATOM 2719 N N . LEU A 1 343 ? -4.674 -1.113 -13.353 1.00 96.62 343 LEU A N 1
ATOM 2720 C CA . LEU A 1 343 ? -4.064 -0.314 -14.405 1.00 96.62 343 LEU A CA 1
ATOM 2721 C C . LEU A 1 343 ? -4.267 1.174 -14.111 1.00 96.62 343 LEU A C 1
ATOM 2723 O O . LEU A 1 343 ? -5.410 1.625 -13.979 1.00 96.62 343 LEU A O 1
ATOM 2727 N N . THR A 1 344 ? -3.179 1.940 -14.025 1.00 95.50 344 THR A N 1
ATOM 2728 C CA . THR A 1 344 ? -3.235 3.408 -14.025 1.00 95.50 344 THR A CA 1
ATOM 2729 C C . THR A 1 344 ? -2.979 3.908 -15.440 1.00 95.50 344 THR A C 1
ATOM 2731 O O . THR A 1 344 ? -1.836 4.063 -15.860 1.00 95.50 344 THR A O 1
ATOM 2734 N N . VAL A 1 345 ? -4.048 4.158 -16.196 1.00 94.31 345 VAL A N 1
ATOM 2735 C CA . VAL A 1 345 ? -3.938 4.584 -17.598 1.00 94.31 345 VAL A CA 1
ATOM 2736 C C . VAL A 1 345 ? -3.852 6.109 -17.686 1.00 94.31 345 VAL A C 1
ATOM 2738 O O . VAL A 1 345 ? -4.778 6.824 -17.301 1.00 94.31 345 VAL A O 1
ATOM 2741 N N . VAL A 1 346 ? -2.736 6.607 -18.209 1.00 93.12 346 VAL A N 1
ATOM 2742 C CA . VAL A 1 346 ? -2.412 8.017 -18.412 1.00 93.12 346 VAL A CA 1
ATOM 2743 C C . VAL A 1 346 ? -2.363 8.302 -19.913 1.00 93.12 346 VAL A C 1
ATOM 2745 O O . VAL A 1 346 ? -1.547 7.759 -20.662 1.00 93.12 346 VAL A O 1
ATOM 2748 N N . LYS A 1 347 ? -3.253 9.192 -20.365 1.00 92.31 347 LYS A N 1
ATOM 2749 C CA . LYS A 1 347 ? -3.338 9.611 -21.770 1.00 92.31 347 LYS A CA 1
ATOM 2750 C C . LYS A 1 347 ? -1.991 10.164 -22.255 1.00 92.31 347 LYS A C 1
ATOM 2752 O O . LYS A 1 347 ? -1.413 11.028 -21.600 1.00 92.31 347 LYS A O 1
ATOM 2757 N N . GLY A 1 348 ? -1.533 9.687 -23.413 1.00 91.00 348 GLY A N 1
ATOM 2758 C CA . GLY A 1 348 ? -0.261 10.092 -24.024 1.00 91.00 348 GLY A CA 1
ATOM 2759 C C . GLY A 1 348 ? 0.987 9.452 -23.408 1.00 91.00 348 GLY A C 1
ATOM 2760 O O . GLY A 1 348 ? 2.089 9.853 -23.764 1.00 91.00 348 GLY A O 1
ATOM 2761 N N . TRP A 1 349 ? 0.823 8.494 -22.489 1.00 91.94 349 TRP A N 1
ATOM 2762 C CA . TRP A 1 349 ? 1.929 7.764 -21.864 1.00 91.94 349 TRP A CA 1
ATOM 2763 C C . TRP A 1 349 ? 1.813 6.253 -22.060 1.00 91.94 349 TRP A C 1
ATOM 2765 O O . TRP A 1 349 ? 2.725 5.650 -22.603 1.00 91.94 349 TRP A O 1
ATOM 2775 N N . ASN A 1 350 ? 0.701 5.648 -21.635 1.00 93.62 350 ASN A N 1
ATOM 2776 C CA . ASN A 1 350 ? 0.495 4.191 -21.674 1.00 93.62 350 ASN A CA 1
ATOM 2777 C C . ASN A 1 350 ? -0.906 3.804 -22.181 1.00 93.62 350 ASN A C 1
ATOM 2779 O O . ASN A 1 350 ? -1.369 2.690 -21.969 1.00 93.62 350 ASN A O 1
ATOM 2783 N N . ALA A 1 351 ? -1.624 4.738 -22.810 1.00 93.62 351 ALA A N 1
ATOM 2784 C CA . ALA A 1 351 ? -3.005 4.518 -23.234 1.00 93.62 351 ALA A CA 1
ATOM 2785 C C . ALA A 1 351 ? -3.138 3.868 -24.625 1.00 93.62 351 ALA A C 1
ATOM 2787 O O . ALA A 1 351 ? -4.232 3.442 -24.993 1.00 93.62 351 ALA A O 1
ATOM 2788 N N . ASP A 1 352 ? -2.050 3.816 -25.395 1.00 92.31 352 ASP A N 1
ATOM 2789 C CA . ASP A 1 352 ? -2.109 3.514 -26.828 1.00 92.31 352 ASP A CA 1
ATOM 2790 C C . ASP A 1 352 ? -2.116 2.003 -27.118 1.00 92.31 352 ASP A C 1
ATOM 2792 O O . ASP A 1 352 ? -2.722 1.566 -28.096 1.00 92.31 352 ASP A O 1
ATOM 2796 N N . ASP A 1 353 ? -1.518 1.194 -26.240 1.00 93.06 353 ASP A N 1
ATOM 2797 C CA . ASP A 1 353 ? -1.419 -0.263 -26.382 1.00 93.06 353 ASP A CA 1
ATOM 2798 C C . ASP A 1 353 ? -2.284 -1.000 -25.343 1.00 93.06 353 ASP A C 1
ATOM 2800 O O . ASP A 1 353 ? -1.814 -1.659 -24.417 1.00 93.06 353 ASP A O 1
ATOM 2804 N N . MET A 1 354 ? -3.605 -0.866 -25.488 1.00 93.31 354 MET A N 1
ATOM 2805 C CA . MET A 1 354 ? -4.570 -1.631 -24.686 1.00 93.31 354 MET A CA 1
ATOM 2806 C C . MET A 1 354 ? -4.489 -3.155 -24.896 1.00 93.31 354 MET A C 1
ATOM 2808 O O . MET A 1 354 ? -4.644 -3.878 -23.910 1.00 93.31 354 MET A O 1
ATOM 2812 N N . PRO A 1 355 ? -4.274 -3.678 -26.124 1.00 95.12 355 PRO A N 1
ATOM 2813 C CA . PRO A 1 355 ? -4.080 -5.112 -26.330 1.00 95.12 355 PRO A CA 1
ATOM 2814 C C . PRO A 1 355 ? -2.892 -5.674 -25.545 1.00 95.12 355 PRO A C 1
ATOM 2816 O O . PRO A 1 355 ? -3.046 -6.725 -24.931 1.00 95.12 355 PRO A O 1
ATOM 2819 N N . GLY A 1 356 ? -1.770 -4.950 -25.460 1.00 95.00 356 GLY A N 1
ATOM 2820 C CA . GLY A 1 356 ? -0.607 -5.390 -24.687 1.00 95.00 356 GLY A CA 1
ATOM 2821 C C . GLY A 1 356 ? -0.908 -5.609 -23.201 1.00 95.00 356 GLY A C 1
ATOM 2822 O O . GLY A 1 356 ? -0.437 -6.580 -22.615 1.00 95.00 356 GLY A O 1
ATOM 2823 N N . TYR A 1 357 ? -1.786 -4.800 -22.594 1.00 95.81 357 TYR A N 1
ATOM 2824 C CA . TYR A 1 357 ? -2.258 -5.064 -21.227 1.00 95.81 357 TYR A CA 1
ATOM 2825 C C . TYR A 1 357 ? -3.062 -6.359 -21.092 1.00 95.81 357 TYR A C 1
ATOM 2827 O O . TYR A 1 357 ? -3.059 -6.958 -20.022 1.00 95.81 357 TYR A O 1
ATOM 2835 N N . ALA A 1 358 ? -3.807 -6.749 -22.127 1.00 93.88 358 ALA A N 1
ATOM 2836 C CA . ALA A 1 358 ? -4.628 -7.955 -22.101 1.00 93.88 358 ALA A CA 1
ATOM 2837 C C . ALA A 1 358 ? -3.803 -9.235 -22.311 1.00 93.88 358 ALA A C 1
ATOM 2839 O O . ALA A 1 358 ? -4.243 -10.302 -21.883 1.00 93.88 358 ALA A O 1
ATOM 2840 N N . ASP A 1 359 ? -2.645 -9.124 -22.966 1.00 92.75 359 ASP A N 1
ATOM 2841 C CA . ASP A 1 359 ? -1.729 -10.238 -23.224 1.00 92.75 359 ASP A CA 1
ATOM 2842 C C . ASP A 1 359 ? -0.844 -10.593 -22.007 1.00 92.75 359 ASP A C 1
ATOM 2844 O O . ASP A 1 359 ? -0.301 -11.702 -21.951 1.00 92.75 359 ASP A O 1
ATOM 2848 N N . LEU A 1 360 ? -0.700 -9.670 -21.044 1.00 90.69 360 LEU A N 1
ATOM 2849 C CA . LEU A 1 360 ? 0.005 -9.857 -19.763 1.00 90.69 360 LEU A CA 1
ATOM 2850 C C . LEU A 1 360 ? -0.781 -10.725 -18.772 1.00 90.69 360 LEU A C 1
ATOM 2852 O O . LEU A 1 360 ? -0.127 -11.583 -18.125 1.00 90.69 360 LEU A O 1
#

Organism: NCBI:txid216773